Protein AF-A0A3Q2YTN9-F1 (afdb_monomer_lite)

Structure (mmCIF, N/CA/C/O backbone):
data_AF-A0A3Q2YTN9-F1
#
_entry.id   AF-A0A3Q2YTN9-F1
#
loop_
_atom_site.group_PDB
_atom_site.id
_atom_site.type_symbol
_atom_site.label_atom_id
_atom_site.label_alt_id
_atom_site.label_comp_id
_atom_site.label_asym_id
_atom_site.label_entity_id
_atom_site.label_seq_id
_atom_site.pdbx_PDB_ins_code
_atom_site.Cartn_x
_atom_site.Cartn_y
_atom_site.Cartn_z
_atom_site.occupancy
_atom_site.B_iso_or_equiv
_atom_site.auth_seq_id
_atom_site.auth_comp_id
_atom_site.auth_asym_id
_atom_site.auth_atom_id
_atom_site.pdbx_PDB_model_num
ATOM 1 N N . LEU A 1 1 ? 65.417 -12.060 -14.751 1.00 36.72 1 LEU A N 1
ATOM 2 C CA . LEU A 1 1 ? 65.461 -10.609 -15.034 1.00 36.72 1 LEU A CA 1
ATOM 3 C C . LEU A 1 1 ? 64.095 -10.268 -15.619 1.00 36.72 1 LEU A C 1
ATOM 5 O O . LEU A 1 1 ? 63.858 -10.598 -16.768 1.00 36.72 1 LEU A O 1
ATOM 9 N N . SER A 1 2 ? 63.081 -10.051 -14.772 1.00 33.25 2 SER A N 1
ATOM 10 C CA . SER A 1 2 ? 62.700 -8.724 -14.229 1.00 33.25 2 SER A CA 1
ATOM 11 C C . SER A 1 2 ? 62.295 -7.798 -15.385 1.00 33.25 2 SER A C 1
ATOM 13 O O . SER A 1 2 ? 63.101 -7.623 -16.284 1.00 33.25 2 SER A O 1
ATOM 15 N N . GLN A 1 3 ? 61.129 -7.158 -15.477 1.00 37.47 3 GLN A N 1
ATOM 16 C CA . GLN A 1 3 ? 60.084 -6.742 -14.532 1.00 37.47 3 GLN A CA 1
ATOM 17 C C . GLN A 1 3 ? 58.932 -6.171 -15.421 1.00 37.47 3 GLN A C 1
ATOM 19 O O . GLN A 1 3 ? 59.221 -5.720 -16.525 1.00 37.47 3 GLN A O 1
ATOM 24 N N . SER A 1 4 ? 57.648 -6.431 -15.116 1.00 38.72 4 SER A N 1
ATOM 25 C CA . SER A 1 4 ? 56.645 -5.459 -14.593 1.00 38.72 4 SER A CA 1
ATOM 26 C C . SER A 1 4 ? 56.222 -4.373 -15.622 1.00 38.72 4 SER A C 1
ATOM 28 O O . SER A 1 4 ? 57.063 -3.769 -16.265 1.00 38.72 4 SER A O 1
ATOM 30 N N . LEU A 1 5 ? 54.952 -4.144 -15.991 1.00 37.16 5 LEU A N 1
ATOM 31 C CA . LEU A 1 5 ? 53.754 -3.592 -15.310 1.00 37.16 5 LEU A CA 1
ATOM 32 C C . LEU A 1 5 ? 52.738 -3.341 -16.469 1.00 37.16 5 LEU A C 1
ATOM 34 O O . LEU A 1 5 ? 53.172 -3.148 -17.597 1.00 37.16 5 LEU A O 1
ATOM 38 N N . SER A 1 6 ? 51.409 -3.280 -16.385 1.00 32.09 6 SER A N 1
ATOM 39 C CA . SER A 1 6 ? 50.441 -3.091 -15.310 1.00 32.09 6 SER A CA 1
ATOM 40 C C . SER A 1 6 ? 49.056 -3.503 -15.855 1.00 32.09 6 SER A C 1
ATOM 42 O O . SER A 1 6 ? 48.664 -3.082 -16.944 1.00 32.09 6 SER A O 1
ATOM 44 N N . ARG A 1 7 ? 48.311 -4.316 -15.100 1.00 36.88 7 ARG A N 1
ATOM 45 C CA . ARG A 1 7 ? 46.854 -4.489 -15.211 1.00 36.88 7 ARG A CA 1
ATOM 46 C C . ARG A 1 7 ? 46.301 -4.138 -13.835 1.00 36.88 7 ARG A C 1
ATOM 48 O O . ARG A 1 7 ? 46.503 -4.905 -12.899 1.00 36.88 7 ARG A O 1
ATOM 55 N N . ASN A 1 8 ? 45.640 -2.991 -13.712 1.00 33.53 8 ASN A N 1
ATOM 56 C CA . ASN A 1 8 ? 44.934 -2.634 -12.487 1.00 33.53 8 ASN A CA 1
ATOM 57 C C . ASN A 1 8 ? 43.533 -3.242 -12.517 1.00 33.53 8 ASN A C 1
ATOM 59 O O . ASN A 1 8 ? 42.706 -2.917 -13.367 1.00 33.53 8 ASN A O 1
ATOM 63 N N . SER A 1 9 ? 43.344 -4.171 -11.584 1.00 34.44 9 SER A N 1
ATOM 64 C CA . SER A 1 9 ? 42.113 -4.872 -11.259 1.00 34.44 9 SER A CA 1
ATOM 65 C C . SER A 1 9 ? 41.258 -4.038 -10.307 1.00 34.44 9 SER A C 1
ATOM 67 O O . SER A 1 9 ? 41.768 -3.292 -9.474 1.00 34.44 9 SER A O 1
ATOM 69 N N . CYS A 1 10 ? 39.951 -4.221 -10.451 1.00 30.31 10 CYS A N 1
ATOM 70 C CA . CYS A 1 10 ? 38.883 -3.710 -9.609 1.00 30.31 10 CYS A CA 1
ATOM 71 C C . CYS A 1 10 ? 39.057 -4.174 -8.148 1.00 30.31 10 CYS A C 1
ATOM 73 O O . CYS A 1 10 ? 39.207 -5.366 -7.880 1.00 30.31 10 CYS A O 1
ATOM 75 N N . LEU A 1 11 ? 39.042 -3.210 -7.230 1.00 32.56 11 LEU A N 1
ATOM 76 C CA . LEU A 1 11 ? 38.854 -3.356 -5.788 1.00 32.56 11 LEU A CA 1
ATOM 77 C C . LEU A 1 11 ? 37.490 -2.737 -5.489 1.00 32.56 11 LEU A C 1
ATOM 79 O O . LEU A 1 11 ? 37.331 -1.575 -5.837 1.00 32.56 11 LEU A O 1
ATOM 83 N N . ILE A 1 12 ? 36.556 -3.487 -4.896 1.00 31.56 12 ILE A N 1
ATOM 84 C CA . ILE A 1 12 ? 35.890 -3.207 -3.605 1.00 31.56 12 ILE A CA 1
ATOM 85 C C . ILE A 1 12 ? 35.221 -4.528 -3.184 1.00 31.56 12 ILE A C 1
ATOM 87 O O . ILE A 1 12 ? 34.199 -4.923 -3.737 1.00 31.56 12 ILE A O 1
ATOM 91 N N . ALA A 1 13 ? 35.826 -5.221 -2.220 1.00 30.84 13 ALA A N 1
ATOM 92 C CA . ALA A 1 13 ? 35.158 -6.222 -1.398 1.00 30.84 13 ALA A CA 1
ATOM 93 C C . ALA A 1 13 ? 34.838 -5.540 -0.063 1.00 30.84 13 ALA A C 1
ATOM 95 O O . ALA A 1 13 ? 35.727 -4.945 0.549 1.00 30.84 13 ALA A O 1
ATOM 96 N N . SER A 1 14 ? 33.576 -5.575 0.351 1.00 35.25 14 SER A N 1
ATOM 97 C CA . SER A 1 14 ? 33.133 -5.071 1.648 1.00 35.25 14 SER A CA 1
ATOM 98 C C . SER A 1 14 ? 32.773 -6.261 2.524 1.00 35.25 14 SER A C 1
ATOM 100 O O . SER A 1 14 ? 31.768 -6.930 2.295 1.00 35.25 14 SER A O 1
ATOM 102 N N . ASP A 1 15 ? 33.623 -6.510 3.515 1.00 33.31 15 ASP A N 1
ATOM 103 C CA . ASP A 1 15 ? 33.343 -7.371 4.655 1.00 33.31 15 ASP A CA 1
ATOM 104 C C . ASP A 1 15 ? 32.184 -6.791 5.476 1.00 33.31 15 ASP A C 1
ATOM 106 O O . ASP A 1 15 ? 32.179 -5.614 5.842 1.00 33.31 15 ASP A O 1
ATOM 110 N N . SER A 1 16 ? 31.211 -7.628 5.824 1.00 31.58 16 SER A N 1
ATOM 111 C CA . SER A 1 16 ? 30.356 -7.419 6.994 1.00 31.58 16 SER A CA 1
ATOM 112 C C . SER A 1 16 ? 29.946 -8.774 7.556 1.00 31.58 16 SER A C 1
ATOM 114 O O . SER A 1 16 ? 29.064 -9.467 7.059 1.00 31.58 16 SER A O 1
ATOM 116 N N . ILE A 1 17 ? 30.678 -9.139 8.603 1.00 32.34 17 ILE A N 1
ATOM 117 C CA . ILE A 1 17 ? 30.442 -10.244 9.521 1.00 32.34 17 ILE A CA 1
ATOM 118 C C . ILE A 1 17 ? 29.160 -9.933 10.302 1.00 32.34 17 ILE A C 1
ATOM 120 O O . ILE A 1 17 ? 29.103 -8.927 11.006 1.00 32.34 17 ILE A O 1
ATOM 124 N N . VAL A 1 18 ? 28.156 -10.808 10.221 1.00 31.41 18 VAL A N 1
ATOM 125 C CA . VAL A 1 18 ? 27.045 -10.846 11.183 1.00 31.41 18 VAL A CA 1
ATOM 126 C C . VAL A 1 18 ? 27.171 -12.126 11.998 1.00 31.41 18 VAL A C 1
ATOM 128 O O . VAL A 1 18 ? 26.958 -13.237 11.518 1.00 31.41 18 VAL A O 1
ATOM 131 N N . THR A 1 19 ? 27.557 -11.942 13.253 1.00 31.42 19 THR A N 1
ATOM 132 C CA . THR A 1 19 ? 27.528 -12.914 14.342 1.00 31.42 19 THR A CA 1
ATOM 133 C C . THR A 1 19 ? 26.078 -13.239 14.708 1.00 31.42 19 THR A C 1
ATOM 135 O O . THR A 1 19 ? 25.366 -12.395 15.247 1.00 31.42 19 THR A O 1
ATOM 138 N N . LEU A 1 20 ? 25.638 -14.475 14.460 1.00 29.98 20 LEU A N 1
ATOM 139 C CA . LEU A 1 20 ? 24.409 -15.017 15.045 1.00 29.98 20 LEU A CA 1
ATOM 140 C C . LEU A 1 20 ? 24.756 -15.726 16.358 1.00 29.98 20 LEU A C 1
ATOM 142 O O . LEU A 1 20 ? 25.370 -16.792 16.363 1.00 29.98 20 LEU A O 1
ATOM 146 N N . ASN A 1 21 ? 24.365 -15.117 17.477 1.00 31.25 21 ASN A N 1
ATOM 147 C CA . ASN A 1 21 ? 24.404 -15.756 18.787 1.00 31.25 21 ASN A CA 1
ATOM 148 C C . ASN A 1 21 ? 23.330 -16.846 18.859 1.00 31.25 21 ASN A C 1
ATOM 150 O O . ASN A 1 21 ? 22.134 -16.562 18.896 1.00 31.25 21 ASN A O 1
ATOM 154 N N . ALA A 1 22 ? 23.784 -18.092 18.938 1.00 31.84 22 ALA A N 1
ATOM 155 C CA . ALA A 1 22 ? 23.000 -19.207 19.432 1.00 31.84 22 ALA A CA 1
ATOM 156 C C . ALA A 1 22 ? 22.937 -19.145 20.967 1.00 31.84 22 ALA A C 1
ATOM 158 O O . ALA A 1 22 ? 23.968 -19.124 21.637 1.00 31.84 22 ALA A O 1
ATOM 159 N N . SER A 1 23 ? 21.736 -19.180 21.540 1.00 29.92 23 SER A N 1
ATOM 160 C CA . SER A 1 23 ? 21.548 -19.729 22.881 1.00 29.92 23 SER A CA 1
ATOM 161 C C . SER A 1 23 ? 20.204 -20.430 22.954 1.00 29.92 23 SER A C 1
ATOM 163 O O . SER A 1 23 ? 19.142 -19.833 22.792 1.00 29.92 23 SER A O 1
ATOM 165 N N . ALA A 1 24 ? 20.299 -21.739 23.136 1.00 33.91 24 ALA A N 1
ATOM 166 C CA . ALA A 1 24 ? 19.196 -22.639 23.350 1.00 33.91 24 ALA A CA 1
ATOM 167 C C . ALA A 1 24 ? 18.536 -22.373 24.708 1.00 33.91 24 ALA A C 1
ATOM 169 O O . ALA A 1 24 ? 19.206 -22.230 25.729 1.00 33.91 24 ALA A O 1
ATOM 170 N N . THR A 1 25 ? 17.211 -22.444 24.757 1.00 32.84 25 THR A N 1
ATOM 171 C CA . THR A 1 25 ? 16.531 -22.991 25.933 1.00 32.84 25 THR A CA 1
ATOM 172 C C . THR A 1 25 ? 15.286 -23.730 25.477 1.00 32.84 25 THR A C 1
ATOM 174 O O . THR A 1 25 ? 14.332 -23.166 24.956 1.00 32.84 25 THR A O 1
ATOM 177 N N . SER A 1 26 ? 15.368 -25.045 25.638 1.00 30.38 26 SER A N 1
ATOM 178 C CA . SER A 1 26 ? 14.311 -26.017 25.423 1.00 30.38 26 SER A CA 1
ATOM 179 C C . SER A 1 26 ? 13.141 -25.749 26.373 1.00 30.38 26 SER A C 1
ATOM 181 O O . SER A 1 26 ? 13.366 -25.574 27.571 1.00 30.38 26 SER A O 1
ATOM 183 N N . LYS A 1 27 ? 11.909 -25.761 25.853 1.00 32.03 27 LYS A N 1
ATOM 184 C CA . LYS A 1 27 ? 10.709 -26.197 26.580 1.00 32.03 27 LYS A CA 1
ATOM 185 C C . LYS A 1 27 ? 9.619 -26.615 25.592 1.00 32.03 27 LYS A C 1
ATOM 187 O O . LYS A 1 27 ? 9.063 -25.810 24.858 1.00 32.03 27 LYS A O 1
ATOM 192 N N . THR A 1 28 ? 9.381 -27.917 25.610 1.00 26.59 28 THR A N 1
ATOM 193 C CA . THR A 1 28 ? 8.308 -28.697 25.003 1.00 26.59 28 THR A CA 1
ATOM 194 C C . THR A 1 28 ? 6.930 -28.059 25.169 1.00 26.59 28 THR A C 1
ATOM 196 O O . THR A 1 28 ? 6.507 -27.814 26.296 1.00 26.59 28 THR A O 1
ATOM 199 N N . LEU A 1 29 ? 6.194 -27.906 24.067 1.00 29.09 29 LEU A N 1
ATOM 200 C CA . LEU A 1 29 ? 4.733 -27.941 24.065 1.00 29.09 29 LEU A CA 1
ATOM 201 C C . LEU A 1 29 ? 4.257 -28.579 22.757 1.00 29.09 29 LEU A C 1
ATOM 203 O O . LEU A 1 29 ? 4.403 -28.034 21.669 1.00 29.09 29 LEU A O 1
ATOM 207 N N . THR A 1 30 ? 3.755 -29.796 22.920 1.00 29.59 30 THR A N 1
ATOM 208 C CA . THR A 1 30 ? 3.093 -30.640 21.935 1.00 29.59 30 THR A CA 1
ATOM 209 C C . THR A 1 30 ? 1.897 -29.915 21.323 1.00 29.59 30 THR A C 1
ATOM 211 O O . THR A 1 30 ? 0.964 -29.569 22.043 1.00 29.59 30 THR A O 1
ATOM 214 N N . LEU A 1 31 ? 1.894 -29.746 20.003 1.00 31.62 31 LEU A N 1
ATOM 215 C CA . LEU A 1 31 ? 0.692 -29.465 19.222 1.00 31.62 31 LEU A CA 1
ATOM 216 C C . LEU A 1 31 ? 0.724 -30.360 17.986 1.00 31.62 31 LEU A C 1
ATOM 218 O O . LEU A 1 31 ? 1.551 -30.192 17.094 1.00 31.62 31 LEU A O 1
ATOM 222 N N . CYS A 1 32 ? -0.145 -31.366 18.014 1.00 29.38 32 CYS A N 1
ATOM 223 C CA . CYS A 1 32 ? -0.417 -32.266 16.910 1.00 29.38 32 CYS A CA 1
ATOM 224 C C . CYS A 1 32 ? -0.967 -31.461 15.729 1.00 29.38 32 CYS A C 1
ATOM 226 O O . CYS A 1 32 ? -2.038 -30.870 15.851 1.00 29.38 32 CYS A O 1
ATOM 228 N N . PHE A 1 33 ? -0.279 -31.497 14.594 1.00 28.67 33 PHE A N 1
ATOM 229 C CA . PHE A 1 33 ? -0.897 -31.247 13.299 1.00 28.67 33 PHE A CA 1
ATOM 230 C C . PHE A 1 33 ? -0.695 -32.497 12.453 1.00 28.67 33 PHE A C 1
ATOM 232 O O . PHE A 1 33 ? 0.421 -32.998 12.326 1.00 28.67 33 PHE A O 1
ATOM 239 N N . GLN A 1 34 ? -1.824 -33.043 12.013 1.00 30.98 34 GLN A N 1
ATOM 240 C CA . GLN A 1 34 ? -1.923 -34.211 11.157 1.00 30.98 34 GLN A CA 1
ATOM 241 C C . GLN A 1 34 ? -1.249 -33.915 9.816 1.00 30.98 34 GLN A C 1
ATOM 243 O O . GLN A 1 34 ? -1.427 -32.837 9.252 1.00 30.98 34 GLN A O 1
ATOM 248 N N . GLU A 1 35 ? -0.466 -34.884 9.353 1.00 33.00 35 GLU A N 1
ATOM 249 C CA . GLU A 1 35 ? -0.058 -35.019 7.961 1.00 33.00 35 GLU A CA 1
ATOM 250 C C . GLU A 1 35 ? -1.327 -35.184 7.113 1.00 33.00 35 GLU A C 1
ATOM 252 O O . GLU A 1 35 ? -2.130 -36.076 7.388 1.00 33.00 35 GLU A O 1
ATOM 257 N N . GLU A 1 36 ? -1.516 -34.328 6.112 1.00 34.00 36 GLU A N 1
ATOM 258 C CA . GLU A 1 36 ? -2.350 -34.643 4.955 1.00 34.00 36 GLU A CA 1
ATOM 259 C C . GLU A 1 36 ? -1.556 -34.321 3.690 1.00 34.00 36 GLU A C 1
ATOM 261 O O . GLU A 1 36 ? -0.806 -33.343 3.623 1.00 34.00 36 GLU A O 1
ATOM 266 N N . ASP A 1 37 ? -1.679 -35.253 2.755 1.00 33.38 37 ASP A N 1
ATOM 267 C CA . ASP A 1 37 ? -0.727 -35.601 1.718 1.00 33.38 37 ASP A CA 1
ATOM 268 C C . ASP A 1 37 ? -0.565 -34.566 0.598 1.00 33.38 37 ASP A C 1
ATOM 270 O O . ASP A 1 37 ? -1.482 -33.841 0.208 1.00 33.38 37 ASP A O 1
ATOM 274 N N . GLU A 1 38 ? 0.642 -34.573 0.031 1.00 35.72 38 GLU A N 1
ATOM 275 C CA . GLU A 1 38 ? 0.950 -34.021 -1.282 1.00 35.72 38 GLU A CA 1
ATOM 276 C C . GLU A 1 38 ? 0.152 -34.774 -2.361 1.00 35.72 38 GLU A C 1
ATOM 278 O O . GLU A 1 38 ? 0.417 -35.945 -2.630 1.00 35.72 38 GLU A O 1
ATOM 283 N N . GLU A 1 39 ? -0.765 -34.091 -3.049 1.00 33.91 39 GLU A N 1
ATOM 284 C CA . GLU A 1 39 ? -1.269 -34.546 -4.346 1.00 33.91 39 GLU A CA 1
ATOM 285 C C . GLU A 1 39 ? -0.913 -33.510 -5.416 1.00 33.91 39 GLU A C 1
ATOM 287 O O . GLU A 1 39 ? -1.447 -32.400 -5.477 1.00 33.91 39 GLU A O 1
ATOM 292 N N . ALA A 1 40 ? 0.067 -33.874 -6.243 1.00 32.09 40 ALA A N 1
ATOM 293 C CA . ALA A 1 40 ? 0.419 -33.158 -7.454 1.00 32.09 40 ALA A CA 1
ATOM 294 C C . ALA A 1 40 ? -0.707 -33.338 -8.479 1.00 32.09 40 ALA A C 1
ATOM 296 O O . ALA A 1 40 ? -0.981 -34.461 -8.898 1.00 32.09 40 ALA A O 1
ATOM 297 N N . VAL A 1 41 ? -1.325 -32.238 -8.914 1.00 35.03 41 VAL A N 1
ATOM 298 C CA . VAL A 1 41 ? -2.261 -32.245 -10.045 1.00 35.03 41 VAL A CA 1
ATOM 299 C C . VAL A 1 41 ? -1.750 -31.312 -11.135 1.00 35.03 41 VAL A C 1
ATOM 301 O O . VAL A 1 41 ? -1.322 -30.185 -10.885 1.00 35.03 41 VAL A O 1
ATOM 304 N N . GLU A 1 42 ? -1.743 -31.879 -12.336 1.00 33.59 42 GLU A N 1
ATOM 305 C CA . GLU A 1 42 ? -1.170 -31.400 -13.584 1.00 33.59 42 GLU A CA 1
ATOM 306 C C . GLU A 1 42 ? -1.685 -30.023 -14.021 1.00 33.59 42 GLU A C 1
ATOM 308 O O . GLU A 1 42 ? -2.834 -29.638 -13.810 1.00 33.59 42 GLU A O 1
ATOM 313 N N . VAL A 1 43 ? -0.786 -29.287 -14.671 1.00 32.56 43 VAL A N 1
ATOM 314 C CA . VAL A 1 43 ? -1.034 -27.985 -15.285 1.00 32.56 43 VAL A CA 1
ATOM 315 C C . VAL A 1 43 ? -1.802 -28.205 -16.589 1.00 32.56 43 VAL A C 1
ATOM 317 O O . VAL A 1 43 ? -1.235 -28.726 -17.547 1.00 32.56 43 VAL A O 1
ATOM 320 N N . GLU A 1 44 ? -3.066 -27.787 -16.646 1.00 36.72 44 GLU A N 1
ATOM 321 C CA . GLU A 1 44 ? -3.806 -27.651 -17.904 1.00 36.72 44 GLU A CA 1
ATOM 322 C C . GLU A 1 44 ? -3.819 -26.172 -18.320 1.00 36.72 44 GLU A C 1
ATOM 324 O O . GLU A 1 44 ? -4.286 -25.290 -17.594 1.00 36.72 44 GLU A O 1
ATOM 329 N N . GLU A 1 45 ? -3.229 -25.890 -19.482 1.00 36.91 45 GLU A N 1
ATOM 330 C CA . GLU A 1 45 ? -3.211 -24.570 -20.107 1.00 36.91 45 GLU A CA 1
ATOM 331 C C . GLU A 1 45 ? -4.634 -24.186 -20.534 1.00 36.91 45 GLU A C 1
ATOM 333 O O . GLU A 1 45 ? -5.215 -24.824 -21.410 1.00 36.91 45 GLU A O 1
ATOM 338 N N . VAL A 1 46 ? -5.198 -23.122 -19.951 1.00 32.06 46 VAL A N 1
ATOM 339 C CA . VAL A 1 46 ? -6.485 -22.571 -20.398 1.00 32.06 46 VAL A CA 1
ATOM 340 C C . VAL A 1 46 ? -6.281 -21.205 -21.050 1.00 32.06 46 VAL A C 1
ATOM 342 O O . VAL A 1 46 ? -5.828 -20.238 -20.437 1.00 32.06 46 VAL A O 1
ATOM 345 N N . GLU A 1 47 ? -6.640 -21.171 -22.330 1.00 33.34 47 GLU A N 1
ATOM 346 C CA . GLU A 1 47 ? -6.737 -20.030 -23.237 1.00 33.34 47 GLU A CA 1
ATOM 347 C C . GLU A 1 47 ? -7.501 -18.846 -22.606 1.00 33.34 47 GLU A C 1
ATOM 349 O O . GLU A 1 47 ? -8.658 -18.966 -22.198 1.00 33.34 47 GLU A O 1
ATOM 354 N N . ILE A 1 48 ? -6.875 -17.666 -22.542 1.00 35.41 48 ILE A N 1
ATOM 355 C CA . ILE A 1 48 ? -7.520 -16.451 -22.024 1.00 35.41 48 ILE A CA 1
ATOM 356 C C . ILE A 1 48 ? -8.448 -15.878 -23.103 1.00 35.41 48 ILE A C 1
ATOM 358 O O . ILE A 1 48 ? -8.023 -15.130 -23.985 1.00 35.41 48 ILE A O 1
ATOM 362 N N . VAL A 1 49 ? -9.740 -16.194 -23.009 1.00 33.84 49 VAL A N 1
ATOM 363 C CA . VAL A 1 49 ? -10.802 -15.500 -23.751 1.00 33.84 49 VAL A CA 1
ATOM 364 C C . VAL A 1 49 ? -11.222 -14.251 -22.972 1.00 33.84 49 VAL A C 1
ATOM 366 O O . VAL A 1 49 ? -11.698 -14.327 -21.841 1.00 33.84 49 VAL A O 1
ATOM 369 N N . ASN A 1 50 ? -11.065 -13.082 -23.600 1.00 39.81 50 ASN A N 1
ATOM 370 C CA . ASN A 1 50 ? -11.553 -11.796 -23.100 1.00 39.81 50 ASN A CA 1
ATOM 371 C C . ASN A 1 50 ? -13.083 -11.829 -22.932 1.00 39.81 50 ASN A C 1
ATOM 373 O O . ASN A 1 50 ? -13.825 -11.662 -23.901 1.00 39.81 50 ASN A O 1
ATOM 377 N N . VAL A 1 51 ? -13.560 -11.982 -21.696 1.00 33.34 51 VAL A N 1
ATOM 378 C CA . VAL A 1 51 ? -14.963 -11.755 -21.334 1.00 33.34 51 VAL A CA 1
ATOM 379 C C . VAL A 1 51 ? -15.020 -10.607 -20.336 1.00 33.34 51 VAL A C 1
ATOM 381 O O . VAL A 1 51 ? -14.614 -10.719 -19.183 1.00 33.34 51 VAL A O 1
ATOM 384 N N . ILE A 1 52 ? -15.534 -9.475 -20.811 1.00 40.50 52 ILE A N 1
ATOM 385 C CA . ILE A 1 52 ? -15.883 -8.308 -20.005 1.00 40.50 52 ILE A CA 1
ATOM 386 C C . ILE A 1 52 ? -17.036 -8.726 -19.083 1.00 40.50 52 ILE A C 1
ATOM 388 O O . ILE A 1 52 ? -18.197 -8.711 -19.487 1.00 40.50 52 ILE A O 1
ATOM 392 N N . GLN A 1 53 ? -16.724 -9.113 -17.845 1.00 36.84 53 GLN A N 1
ATOM 393 C CA . GLN A 1 53 ? -17.708 -9.209 -16.771 1.00 36.84 53 GLN A CA 1
ATOM 394 C C . GLN A 1 53 ? -17.694 -7.913 -15.963 1.00 36.84 53 GLN A C 1
ATOM 396 O O . GLN A 1 53 ? -16.713 -7.534 -15.325 1.00 36.84 53 GLN A O 1
ATOM 401 N N . GLN A 1 54 ? -18.819 -7.212 -16.047 1.00 36.03 54 GLN A N 1
ATOM 402 C CA . GLN A 1 54 ? -19.132 -6.029 -15.267 1.00 36.03 54 GLN A CA 1
ATOM 403 C C . GLN A 1 54 ? -19.090 -6.377 -13.774 1.00 36.03 54 GLN A C 1
ATOM 405 O O . GLN A 1 54 ? -19.814 -7.250 -13.300 1.00 36.03 54 GLN A O 1
ATOM 410 N N . LYS A 1 55 ? -18.227 -5.675 -13.039 1.00 37.62 55 LYS A N 1
ATOM 411 C CA . LYS A 1 55 ? -18.106 -5.748 -11.583 1.00 37.62 55 LYS A CA 1
ATOM 412 C C . LYS A 1 55 ? -19.390 -5.195 -10.937 1.00 37.62 55 LYS A C 1
ATOM 414 O O . LYS A 1 55 ? -19.716 -4.037 -11.204 1.00 37.62 55 LYS A O 1
ATOM 419 N N . PRO A 1 56 ? -20.113 -5.956 -10.094 1.00 42.41 56 PRO A N 1
ATOM 420 C CA . PRO A 1 56 ? -21.238 -5.405 -9.347 1.00 42.41 56 PRO A CA 1
ATOM 421 C C . PRO A 1 56 ? -20.733 -4.388 -8.305 1.00 42.41 56 PRO A C 1
ATOM 423 O O . PRO A 1 56 ? -19.608 -4.521 -7.808 1.00 42.41 56 PRO A O 1
ATOM 426 N N . PRO A 1 57 ? -21.522 -3.344 -7.990 1.00 46.00 57 PRO A N 1
ATOM 427 C CA . PRO A 1 57 ? -21.089 -2.287 -7.086 1.00 46.00 57 PRO A CA 1
ATOM 428 C C . PRO A 1 57 ? -20.918 -2.826 -5.653 1.00 46.00 57 PRO A C 1
ATOM 430 O O . PRO A 1 57 ? -21.690 -3.692 -5.233 1.00 46.00 57 PRO A O 1
ATOM 433 N N . PRO A 1 58 ? -19.930 -2.328 -4.884 1.00 47.09 58 PRO A N 1
ATOM 434 C CA . PRO A 1 58 ? -19.765 -2.716 -3.489 1.00 47.09 58 PRO A CA 1
ATOM 435 C C . PRO A 1 58 ? -20.972 -2.256 -2.652 1.00 47.09 58 PRO A C 1
ATOM 437 O O . PRO A 1 58 ? -21.513 -1.178 -2.921 1.00 47.09 58 PRO A O 1
ATOM 440 N N . PRO A 1 59 ? -21.383 -3.018 -1.623 1.00 42.59 59 PRO A N 1
ATOM 441 C CA . PRO A 1 59 ? -22.448 -2.595 -0.727 1.00 42.59 59 PRO A CA 1
ATOM 442 C C . PRO A 1 59 ? -22.033 -1.315 0.007 1.00 42.59 59 PRO A C 1
ATOM 444 O O . PRO A 1 59 ? -20.923 -1.202 0.533 1.00 42.59 59 PRO A O 1
ATOM 447 N N . ALA A 1 60 ? -22.939 -0.337 0.009 1.00 39.72 60 ALA A N 1
ATOM 448 C CA . ALA A 1 60 ? -22.786 0.912 0.734 1.00 39.72 60 ALA A CA 1
ATOM 449 C C . ALA A 1 60 ? -22.675 0.617 2.235 1.00 39.72 60 ALA A C 1
ATOM 451 O O . ALA A 1 60 ? -23.637 0.198 2.874 1.00 39.72 60 ALA A O 1
ATOM 452 N N . ILE A 1 61 ? -21.488 0.836 2.794 1.00 43.78 61 ILE A N 1
ATOM 453 C CA . ILE A 1 61 ? -21.298 0.908 4.238 1.00 43.78 61 ILE A CA 1
ATOM 454 C C . ILE A 1 61 ? -21.896 2.247 4.671 1.00 43.78 61 ILE A C 1
ATOM 456 O O . ILE A 1 61 ? -21.317 3.308 4.413 1.00 43.78 61 ILE A O 1
ATOM 460 N N . GLU A 1 62 ? -23.074 2.202 5.293 1.00 37.72 62 GLU A N 1
ATOM 461 C CA . GLU A 1 62 ? -23.610 3.328 6.050 1.00 37.72 62 GLU A CA 1
ATOM 462 C C . GLU A 1 62 ? -22.590 3.702 7.125 1.00 37.72 62 GLU A C 1
ATOM 464 O O . GLU A 1 62 ? -22.369 2.992 8.108 1.00 37.72 62 GLU A O 1
ATOM 469 N N . LYS A 1 63 ? -21.922 4.836 6.910 1.00 38.34 63 LYS A N 1
ATOM 470 C CA . LYS A 1 63 ? -21.125 5.496 7.933 1.00 38.34 63 LYS A CA 1
ATOM 471 C C . LYS A 1 63 ? -22.084 5.943 9.027 1.00 38.34 63 LYS A C 1
ATOM 473 O O . LYS A 1 63 ? -22.691 7.005 8.923 1.00 38.34 63 LYS A O 1
ATOM 478 N N . ILE A 1 64 ? -22.199 5.143 10.080 1.00 38.59 64 ILE A N 1
ATOM 479 C CA . ILE A 1 64 ? -22.743 5.603 11.352 1.00 38.59 64 ILE A CA 1
ATOM 480 C C . ILE A 1 64 ? -21.762 6.665 11.849 1.00 38.59 64 ILE A C 1
ATOM 482 O O . ILE A 1 64 ? -20.680 6.367 12.354 1.00 38.59 64 ILE A O 1
ATOM 486 N N . SER A 1 65 ? -22.110 7.927 11.618 1.00 37.06 65 SER A N 1
ATOM 487 C CA . SER A 1 65 ? -21.425 9.079 12.179 1.00 37.06 65 SER A CA 1
ATOM 488 C C . SER A 1 65 ? -21.551 9.004 13.697 1.00 37.06 65 SER A C 1
ATOM 490 O O . SER A 1 65 ? -22.582 9.359 14.267 1.00 37.06 65 SER A O 1
ATOM 492 N N . ARG A 1 66 ? -20.499 8.502 14.347 1.00 39.66 66 ARG A N 1
ATOM 493 C CA . ARG A 1 6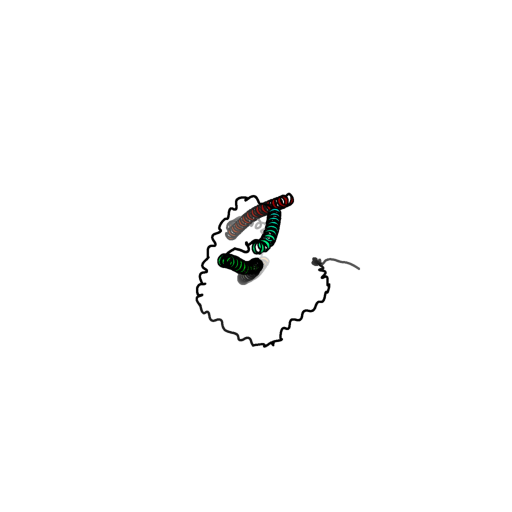6 ? -20.284 8.642 15.784 1.00 39.66 66 ARG A CA 1
ATOM 494 C C . ARG A 1 66 ? -20.115 10.132 16.047 1.00 39.66 66 ARG A C 1
ATOM 496 O O . ARG A 1 66 ? -19.057 10.695 15.788 1.00 39.66 66 ARG A O 1
ATOM 503 N N . THR A 1 67 ? -21.183 10.776 16.501 1.00 34.41 67 THR A N 1
ATOM 504 C CA . THR A 1 67 ? -21.118 12.121 17.057 1.00 34.41 67 THR A CA 1
ATOM 505 C C . THR A 1 67 ? -20.138 12.063 18.220 1.00 34.41 67 THR A C 1
ATOM 507 O O . THR A 1 67 ? -20.418 11.445 19.249 1.00 34.41 67 THR A O 1
ATOM 510 N N . GLU A 1 68 ? -18.956 12.640 18.031 1.00 38.25 68 GLU A N 1
ATOM 511 C CA . GLU A 1 68 ? -18.034 12.939 19.115 1.00 38.25 68 GLU A CA 1
ATOM 512 C C . GLU A 1 68 ? -18.766 13.890 20.060 1.00 38.25 68 GLU A C 1
ATOM 514 O O . GLU A 1 68 ? -18.863 15.096 19.830 1.00 38.25 68 GLU A O 1
ATOM 519 N N . VAL A 1 69 ? -19.352 13.331 21.119 1.00 32.75 69 VAL A N 1
ATOM 520 C CA . VAL A 1 69 ? -19.729 14.114 22.287 1.00 32.75 69 VAL A CA 1
ATOM 521 C C . VAL A 1 69 ? -18.410 14.569 22.881 1.00 32.75 69 VAL A C 1
ATOM 523 O O . VAL A 1 69 ? -17.752 13.847 23.626 1.00 32.75 69 VAL A O 1
ATOM 526 N N . LYS A 1 70 ? -18.009 15.770 22.477 1.00 38.25 70 LYS A N 1
ATOM 527 C CA . LYS A 1 70 ? -16.985 16.560 23.129 1.00 38.25 70 LYS A CA 1
ATOM 528 C C . LYS A 1 70 ? -17.477 16.831 24.547 1.00 38.25 70 LYS A C 1
ATOM 530 O O . LYS A 1 70 ? -18.132 17.831 24.826 1.00 38.25 70 LYS A O 1
ATOM 535 N N . THR A 1 71 ? -17.225 15.887 25.444 1.00 38.50 71 THR A N 1
ATOM 536 C CA . THR A 1 71 ? -17.196 16.158 26.871 1.00 38.50 71 THR A CA 1
ATOM 537 C C . THR A 1 71 ? -15.983 17.042 27.099 1.00 38.50 71 THR A C 1
ATOM 539 O O . THR A 1 71 ? -14.900 16.559 27.424 1.00 38.50 71 THR A O 1
ATOM 542 N N . ASP A 1 72 ? -16.171 18.346 26.898 1.00 35.19 72 ASP A N 1
ATOM 543 C CA . ASP A 1 72 ? -15.375 19.366 27.565 1.00 35.19 72 ASP A CA 1
ATOM 544 C C . ASP A 1 72 ? -15.662 19.204 29.068 1.00 35.19 72 ASP A C 1
ATOM 546 O O . ASP A 1 72 ? -16.489 19.894 29.667 1.00 35.19 72 ASP A O 1
ATOM 550 N N . LEU A 1 73 ? -15.027 18.194 29.672 1.00 41.06 73 LEU A N 1
ATOM 551 C CA . LEU A 1 73 ? -14.872 18.084 31.109 1.00 41.06 73 LEU A CA 1
ATOM 552 C C . LEU A 1 73 ? -13.956 19.236 31.501 1.00 41.06 73 LEU A C 1
ATOM 554 O O . LEU A 1 73 ? -12.733 19.115 31.521 1.00 41.06 73 LEU A O 1
ATOM 558 N N . SER A 1 74 ? -14.604 20.368 31.781 1.00 37.12 74 SER A N 1
ATOM 559 C CA . SER A 1 74 ? -14.177 21.346 32.773 1.00 37.12 74 SER A CA 1
ATOM 560 C C . SER A 1 74 ? -13.323 20.648 33.824 1.00 37.12 74 SER A C 1
ATOM 562 O O . SER A 1 74 ? -13.733 19.593 34.311 1.00 37.12 74 SER A O 1
ATOM 564 N N . GLU A 1 75 ? -12.171 21.232 34.159 1.00 43.25 75 GLU A N 1
ATOM 565 C CA . GLU A 1 75 ? -11.291 20.836 35.260 1.00 43.25 75 GLU A CA 1
ATOM 566 C C . GLU A 1 75 ? -12.100 20.713 36.559 1.00 43.25 75 GLU A C 1
ATOM 568 O O . GLU A 1 75 ? -12.177 21.618 37.385 1.00 43.25 75 GLU A O 1
ATOM 573 N N . ALA A 1 76 ? -12.776 19.583 36.724 1.00 43.09 76 ALA A N 1
ATOM 574 C CA . ALA A 1 76 ? -13.428 19.199 37.945 1.00 43.09 76 ALA A CA 1
ATOM 575 C C . ALA A 1 76 ? -12.284 18.764 38.838 1.00 43.09 76 ALA A C 1
ATOM 577 O O . ALA A 1 76 ? -11.695 17.703 38.626 1.00 43.09 76 ALA A O 1
ATOM 578 N N . THR A 1 77 ? -11.928 19.658 39.758 1.00 54.78 77 THR A N 1
ATOM 579 C CA . THR A 1 77 ? -11.111 19.444 40.948 1.00 54.78 77 THR A CA 1
ATOM 580 C C . THR A 1 77 ? -10.931 17.953 41.204 1.00 54.78 77 THR A C 1
ATOM 582 O O . THR A 1 77 ? -11.840 17.291 41.707 1.00 54.78 77 THR A O 1
ATOM 585 N N . LYS A 1 78 ? -9.797 17.407 40.749 1.00 56.09 78 LYS A N 1
ATOM 586 C CA . LYS A 1 78 ? -9.489 15.977 40.784 1.00 56.09 78 LYS A CA 1
ATOM 587 C C . LYS A 1 78 ? -9.308 15.586 42.247 1.00 56.09 78 LYS A C 1
ATOM 589 O O . LYS A 1 78 ? -8.201 15.604 42.773 1.00 56.09 78 LYS A O 1
ATOM 594 N N . MET A 1 79 ? -10.418 15.343 42.934 1.00 62.84 79 MET A N 1
ATOM 595 C CA . MET A 1 79 ? -10.423 14.922 44.324 1.00 62.84 79 MET A CA 1
ATOM 596 C C . MET A 1 79 ? -9.665 13.598 44.416 1.00 62.84 79 MET A C 1
ATOM 598 O O . MET A 1 79 ? -9.920 12.684 43.631 1.00 62.84 79 MET A O 1
ATOM 602 N N . ASP A 1 80 ? -8.706 13.517 45.338 1.00 75.38 80 ASP A N 1
ATOM 603 C CA . ASP A 1 80 ? -7.820 12.362 45.473 1.00 75.38 80 ASP A CA 1
ATOM 604 C C . ASP A 1 80 ? -8.647 11.082 45.671 1.00 75.38 80 ASP A C 1
ATOM 606 O O . ASP A 1 80 ? -9.364 10.918 46.663 1.00 75.38 80 ASP A O 1
ATOM 610 N N . THR A 1 81 ? -8.541 10.151 44.724 1.00 75.25 81 THR A N 1
ATOM 611 C CA . THR A 1 81 ? -9.197 8.839 44.773 1.00 75.25 81 THR A CA 1
ATOM 612 C C . THR A 1 81 ? -8.852 8.064 46.046 1.00 75.25 81 THR A C 1
ATOM 614 O O . THR A 1 81 ? -9.666 7.267 46.510 1.00 75.25 81 THR A O 1
ATOM 617 N N . ARG A 1 82 ? -7.694 8.330 46.671 1.00 78.25 82 ARG A N 1
ATOM 618 C CA . ARG A 1 82 ? -7.334 7.743 47.971 1.00 78.25 82 ARG A CA 1
ATOM 619 C C . ARG A 1 82 ? -8.155 8.311 49.124 1.00 78.25 82 ARG A C 1
ATOM 621 O O . ARG A 1 82 ? -8.535 7.555 50.013 1.00 78.25 82 ARG A O 1
ATOM 628 N N . TYR A 1 83 ? -8.474 9.604 49.096 1.00 84.38 83 TYR A N 1
ATOM 629 C CA . TYR A 1 83 ? -9.336 10.228 50.101 1.00 84.38 83 TYR A CA 1
ATOM 630 C C . TYR A 1 83 ? -10.763 9.675 50.021 1.00 84.38 83 TYR A C 1
ATOM 632 O O . TYR A 1 83 ? -11.349 9.317 51.040 1.00 84.38 83 TYR A O 1
ATOM 640 N N . PHE A 1 84 ? -11.292 9.510 48.805 1.00 83.50 84 PHE A N 1
ATOM 641 C CA . PHE A 1 84 ? -12.607 8.900 48.601 1.00 83.50 84 PHE A CA 1
ATOM 642 C C . PHE A 1 84 ? -12.658 7.435 49.043 1.00 83.50 84 PHE A C 1
ATOM 644 O O . PHE A 1 84 ? -13.616 7.037 49.704 1.00 83.50 84 PHE A O 1
ATOM 651 N N . ALA A 1 85 ? -11.626 6.645 48.735 1.00 83.12 85 ALA A N 1
ATOM 652 C CA . ALA A 1 85 ? -11.536 5.262 49.196 1.00 83.12 85 ALA A CA 1
ATOM 653 C C . ALA A 1 85 ? -11.484 5.168 50.734 1.00 83.12 85 ALA A C 1
ATOM 655 O O . ALA A 1 85 ? -12.170 4.328 51.317 1.00 83.12 85 ALA A O 1
ATOM 656 N N . ALA A 1 86 ? -10.734 6.056 51.398 1.00 86.50 86 ALA A N 1
ATOM 657 C CA . ALA A 1 86 ? -10.673 6.121 52.859 1.00 86.50 86 ALA A CA 1
ATOM 658 C C . ALA A 1 86 ? -12.018 6.531 53.482 1.00 86.50 86 ALA A C 1
ATOM 660 O O . ALA A 1 86 ? -12.477 5.898 54.432 1.00 86.50 86 ALA A O 1
ATOM 661 N N . LEU A 1 87 ? -12.692 7.533 52.910 1.00 91.88 87 LEU A N 1
ATOM 662 C CA . LEU A 1 87 ? -14.008 7.973 53.373 1.00 91.88 87 LEU A CA 1
ATOM 663 C C . LEU A 1 87 ? -15.061 6.868 53.219 1.00 91.88 87 LEU A C 1
ATOM 665 O O . LEU A 1 87 ? -15.853 6.643 54.131 1.00 91.88 87 LEU A O 1
ATOM 669 N N . LEU A 1 88 ? -15.048 6.145 52.095 1.00 87.38 88 LEU A N 1
ATOM 670 C CA . LEU A 1 88 ? -15.919 4.989 51.872 1.00 87.38 88 LEU A CA 1
ATOM 671 C C . LEU A 1 88 ? -15.661 3.879 52.894 1.00 87.38 88 LEU A C 1
ATOM 673 O O . LEU A 1 88 ? -16.620 3.326 53.428 1.00 87.38 88 LEU A O 1
ATOM 677 N N . ALA A 1 89 ? -14.395 3.585 53.198 1.00 89.19 89 ALA A N 1
ATOM 678 C CA . ALA A 1 89 ? -14.037 2.602 54.215 1.00 89.19 89 ALA A CA 1
ATOM 679 C C . ALA A 1 89 ? -14.539 3.011 55.612 1.00 89.19 89 ALA A C 1
ATOM 681 O O . ALA A 1 89 ? -15.075 2.173 56.337 1.00 89.19 89 ALA A O 1
ATOM 682 N N . ASP A 1 90 ? -14.433 4.290 55.978 1.00 91.81 90 ASP A N 1
ATOM 683 C CA . ASP A 1 90 ? -14.917 4.799 57.266 1.00 91.81 90 ASP A CA 1
ATOM 684 C C . ASP A 1 90 ? -16.445 4.851 57.358 1.00 91.81 90 ASP A C 1
ATOM 686 O O . ASP A 1 90 ? -17.007 4.538 58.410 1.00 91.81 90 ASP A O 1
ATOM 690 N N . VAL A 1 91 ? -17.134 5.182 56.264 1.00 92.75 91 VAL A N 1
ATOM 691 C CA . VAL A 1 91 ? -18.598 5.087 56.182 1.00 92.75 91 VAL A CA 1
ATOM 692 C C . VAL A 1 91 ? -19.047 3.633 56.318 1.00 92.75 91 VAL A C 1
ATOM 694 O O . VAL A 1 91 ? -19.987 3.364 57.062 1.00 92.75 91 VAL A O 1
ATOM 697 N N . TYR A 1 92 ? -18.362 2.689 55.666 1.00 89.81 92 TYR A N 1
ATOM 698 C CA . TYR A 1 92 ? -18.649 1.260 55.811 1.00 89.81 92 TYR A CA 1
ATOM 699 C C . TYR A 1 92 ? -18.449 0.780 57.249 1.00 89.81 92 TYR A C 1
ATOM 701 O O . TYR A 1 92 ? -19.327 0.115 57.791 1.00 89.81 92 TYR A O 1
ATOM 709 N N . ARG A 1 93 ? -17.339 1.164 57.892 1.00 91.62 93 ARG A N 1
ATOM 710 C CA . ARG A 1 93 ? -17.054 0.817 59.292 1.00 91.62 93 ARG A CA 1
ATOM 711 C C . ARG A 1 93 ? -18.135 1.341 60.232 1.00 91.62 93 ARG A C 1
ATOM 713 O O . ARG A 1 93 ? -18.707 0.563 60.985 1.00 91.62 93 ARG A O 1
ATOM 720 N N . LYS A 1 94 ? -18.496 2.623 60.105 1.00 92.06 94 LYS A N 1
ATOM 721 C CA . LYS A 1 94 ? -19.568 3.232 60.904 1.00 92.06 94 LYS A CA 1
ATOM 722 C C . LYS A 1 94 ? -20.925 2.586 60.650 1.00 92.06 94 LYS A C 1
ATOM 724 O O . LYS A 1 94 ? -21.700 2.444 61.586 1.00 92.06 94 LYS A O 1
ATOM 729 N N . ASN A 1 95 ? -21.222 2.180 59.415 1.00 88.06 95 ASN A N 1
ATOM 730 C CA . ASN A 1 95 ? -22.445 1.433 59.129 1.00 88.06 95 ASN A CA 1
ATOM 731 C C . ASN A 1 95 ? -22.440 0.068 59.821 1.00 88.06 95 ASN A C 1
ATOM 733 O O . ASN A 1 95 ? -23.450 -0.305 60.408 1.00 88.06 95 ASN A O 1
ATOM 737 N N . CYS A 1 96 ? -21.317 -0.653 59.812 1.00 87.81 96 CYS A N 1
ATOM 738 C CA . CYS A 1 96 ? -21.182 -1.902 60.560 1.00 87.81 96 CYS A CA 1
ATOM 739 C C . CYS A 1 96 ? -21.356 -1.683 62.069 1.00 87.81 96 CYS A C 1
ATOM 741 O O . CYS A 1 96 ? -22.101 -2.432 62.694 1.00 87.81 96 CYS A O 1
ATOM 743 N N . ASP A 1 97 ? -20.756 -0.632 62.636 1.00 89.12 97 ASP A N 1
ATOM 744 C CA . ASP A 1 97 ? -20.897 -0.286 64.057 1.00 89.12 97 ASP A CA 1
ATOM 745 C C . ASP A 1 97 ? -22.356 0.045 64.411 1.00 89.12 97 ASP A C 1
ATOM 747 O O . ASP A 1 97 ? -22.884 -0.432 65.415 1.00 89.12 97 ASP A O 1
ATOM 751 N N . ILE A 1 98 ? -23.045 0.807 63.554 1.00 87.69 98 ILE A N 1
ATOM 752 C CA . ILE A 1 98 ? -24.472 1.121 63.700 1.00 87.69 98 ILE A CA 1
ATOM 753 C C . ILE A 1 98 ? -25.317 -0.151 63.593 1.00 87.69 98 ILE A C 1
ATOM 755 O O . ILE A 1 98 ? -26.210 -0.353 64.408 1.00 87.69 98 ILE A O 1
ATOM 759 N N . HIS A 1 99 ? -25.044 -1.027 62.626 1.00 82.94 99 HIS A N 1
ATOM 760 C CA . HIS A 1 99 ? -25.745 -2.303 62.493 1.00 82.94 99 HIS A CA 1
ATOM 761 C C . HIS A 1 99 ? -25.530 -3.208 63.707 1.00 82.94 99 HIS A C 1
ATOM 763 O O . HIS A 1 99 ? -26.484 -3.850 64.149 1.00 82.94 99 HIS A O 1
ATOM 769 N N . SER A 1 100 ? -24.318 -3.234 64.261 1.00 83.25 100 SER A N 1
ATOM 770 C CA . SER A 1 100 ? -23.989 -4.002 65.461 1.00 83.25 100 SER A CA 1
ATOM 771 C C . SER A 1 100 ? -24.715 -3.440 66.684 1.00 83.25 100 SER A C 1
ATOM 773 O O . SER A 1 100 ? -25.395 -4.187 67.379 1.00 83.25 100 SER A O 1
ATOM 775 N N . CYS A 1 101 ? -24.679 -2.118 66.874 1.00 79.75 101 CYS A N 1
ATOM 776 C CA . CYS A 1 101 ? -25.393 -1.421 67.944 1.00 79.75 101 CYS A CA 1
ATOM 777 C C . CYS A 1 101 ? -26.913 -1.624 67.843 1.00 79.75 101 CYS A C 1
ATOM 779 O O . CYS A 1 101 ? -27.565 -1.975 68.821 1.00 79.75 101 CYS A O 1
ATOM 781 N N . ILE A 1 102 ? -27.494 -1.480 66.650 1.00 77.38 102 ILE A N 1
ATOM 782 C CA . ILE A 1 102 ? -28.924 -1.729 66.437 1.00 77.38 102 ILE A CA 1
ATOM 783 C C . ILE A 1 102 ? -29.262 -3.197 66.705 1.00 77.38 102 ILE A C 1
ATOM 785 O O . ILE A 1 102 ? -30.302 -3.459 67.291 1.00 77.38 102 ILE A O 1
ATOM 789 N N . SER A 1 103 ? -28.426 -4.152 66.294 1.00 77.94 103 SER A N 1
ATOM 790 C CA . SER A 1 103 ? -28.704 -5.578 66.524 1.00 77.94 103 SER A CA 1
ATOM 791 C C . SER A 1 103 ? -28.674 -5.925 68.013 1.00 77.94 103 SER A C 1
ATOM 793 O O . SER A 1 103 ? -29.605 -6.565 68.490 1.00 77.94 103 SER A O 1
ATOM 795 N N . GLU A 1 104 ? -27.681 -5.418 68.750 1.00 76.50 104 GLU A N 1
ATOM 796 C CA . GLU A 1 104 ? -27.569 -5.565 70.209 1.00 76.50 104 GLU A CA 1
ATOM 797 C C . GLU A 1 104 ? -28.813 -5.020 70.930 1.00 76.50 104 GLU A C 1
ATOM 799 O O . GLU A 1 104 ? -29.388 -5.687 71.781 1.00 76.50 104 GLU A O 1
ATOM 804 N N . HIS A 1 105 ? -29.312 -3.853 70.514 1.00 68.06 105 HIS A N 1
ATOM 805 C CA . HIS A 1 105 ? -30.482 -3.235 71.143 1.00 68.06 105 HIS A CA 1
ATOM 806 C C . HIS A 1 105 ? -31.825 -3.789 70.639 1.00 68.06 105 HIS A C 1
ATOM 808 O O . HIS A 1 105 ? -32.846 -3.579 71.286 1.00 68.06 105 HIS A O 1
ATOM 814 N N . VAL A 1 106 ? -31.875 -4.472 69.490 1.00 66.00 106 VAL A N 1
ATOM 815 C CA . VAL A 1 106 ? -33.108 -5.094 68.969 1.00 66.00 106 VAL A CA 1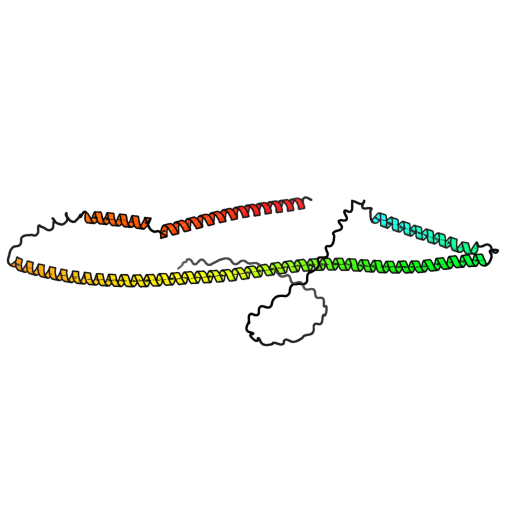
ATOM 816 C C . VAL A 1 106 ? -33.391 -6.433 69.654 1.00 66.00 106 VAL A C 1
ATOM 818 O O . VAL A 1 106 ? -34.563 -6.744 69.863 1.00 66.00 106 VAL A O 1
ATOM 821 N N . GLU A 1 107 ? -32.365 -7.188 70.061 1.00 61.66 107 GLU A N 1
ATOM 822 C CA . GLU A 1 107 ? -32.550 -8.401 70.877 1.00 61.66 107 GLU A CA 1
ATOM 823 C C . GLU A 1 107 ? -33.137 -8.073 72.265 1.00 61.66 107 GLU A C 1
ATOM 825 O O . GLU A 1 107 ? -34.003 -8.797 72.763 1.00 61.66 107 GLU A O 1
ATOM 830 N N . ASP A 1 108 ? -32.795 -6.912 72.830 1.00 60.34 108 ASP A N 1
ATOM 831 C CA . ASP A 1 108 ? -33.387 -6.415 74.078 1.00 60.34 108 ASP A CA 1
ATOM 832 C C . ASP A 1 108 ? -34.848 -5.950 73.920 1.00 60.34 108 ASP A C 1
ATOM 834 O O . ASP A 1 108 ? -35.645 -6.064 74.854 1.00 60.34 108 ASP A O 1
ATOM 838 N N . VAL A 1 109 ? -35.265 -5.483 72.737 1.00 59.94 109 VAL A N 1
ATOM 839 C CA . VAL A 1 109 ? -36.646 -5.012 72.495 1.00 59.94 109 VAL A CA 1
ATOM 840 C C . VAL A 1 109 ? -37.675 -6.139 72.644 1.00 59.94 109 VAL A C 1
ATOM 842 O O . VAL A 1 109 ? -38.796 -5.887 73.091 1.00 59.94 109 VAL A O 1
ATOM 845 N N . GLU A 1 110 ? -37.312 -7.388 72.341 1.00 57.88 110 GLU A N 1
ATOM 846 C CA . GLU A 1 110 ? -38.211 -8.538 72.506 1.00 57.88 110 GLU A CA 1
ATOM 847 C C . GLU A 1 110 ? -38.374 -8.939 73.989 1.00 57.88 110 GLU A C 1
ATOM 849 O O . GLU A 1 110 ? -39.458 -9.360 74.402 1.00 57.88 110 GLU A O 1
ATOM 854 N N . ALA A 1 111 ? -37.351 -8.694 74.820 1.00 60.56 111 ALA A N 1
ATOM 855 C CA . ALA A 1 111 ? -37.393 -8.847 76.278 1.00 60.56 111 ALA A CA 1
ATOM 856 C C . ALA A 1 111 ? -38.056 -7.654 77.003 1.00 60.56 111 ALA A C 1
ATOM 858 O O . ALA A 1 111 ? -38.606 -7.820 78.096 1.00 60.56 111 ALA A O 1
ATOM 859 N N . MET A 1 112 ? -38.041 -6.463 76.393 1.00 58.75 112 MET A N 1
ATOM 860 C CA . MET A 1 112 ? -38.640 -5.230 76.921 1.00 58.75 112 MET A CA 1
ATOM 861 C C . MET A 1 112 ? -40.133 -5.063 76.605 1.00 58.75 112 MET A C 1
ATOM 863 O O . MET A 1 112 ? -40.764 -4.128 77.108 1.00 58.75 112 MET A O 1
ATOM 867 N N . LEU A 1 113 ? -40.738 -5.959 75.818 1.00 60.62 113 LEU A N 1
ATOM 868 C CA . LEU A 1 113 ? -42.185 -5.951 75.624 1.00 60.62 113 LEU A CA 1
ATOM 869 C C . LEU A 1 113 ? -42.889 -6.251 76.961 1.00 60.62 113 LEU A C 1
ATOM 871 O O . LEU A 1 113 ? -42.676 -7.321 77.537 1.00 60.62 113 LEU A O 1
ATOM 875 N N . PRO A 1 114 ? -43.750 -5.348 77.478 1.00 60.88 114 PRO A N 1
ATOM 876 C CA . PRO A 1 114 ? -44.435 -5.570 78.746 1.00 60.88 114 PRO A CA 1
ATOM 877 C C . PRO A 1 114 ? -45.169 -6.914 78.722 1.00 60.88 114 PRO A C 1
ATOM 879 O O . PRO A 1 114 ? -45.878 -7.211 77.758 1.00 60.88 114 PRO A O 1
ATOM 882 N N . LYS A 1 115 ? -45.084 -7.712 79.797 1.00 56.84 115 LYS A N 1
ATOM 883 C CA . LYS A 1 115 ? -45.792 -9.010 79.901 1.00 56.84 115 LYS A CA 1
ATOM 884 C C . LYS A 1 115 ? -47.324 -8.901 79.720 1.00 56.84 115 LYS A C 1
ATOM 886 O O . LYS A 1 115 ? -47.977 -9.924 79.550 1.00 56.84 115 LYS A O 1
ATOM 891 N N . GLY A 1 116 ? -47.881 -7.683 79.725 1.00 55.84 116 GLY A N 1
ATOM 892 C CA . GLY A 1 116 ? -49.286 -7.357 79.448 1.00 55.84 116 GLY A CA 1
ATOM 893 C C . GLY A 1 116 ? -49.595 -6.798 78.048 1.00 55.84 116 GLY A C 1
ATOM 894 O O . GLY A 1 116 ? -50.723 -6.371 77.822 1.00 55.84 116 GLY A O 1
ATOM 895 N N . ALA A 1 117 ? -48.641 -6.764 77.108 1.00 61.38 117 ALA A N 1
ATOM 896 C CA . ALA A 1 117 ? -48.935 -6.419 75.716 1.00 61.38 117 ALA A CA 1
ATOM 897 C C . ALA A 1 117 ? -49.846 -7.491 75.092 1.00 61.38 117 ALA A C 1
ATOM 899 O O . ALA A 1 117 ? -49.569 -8.688 75.206 1.00 61.38 117 ALA A O 1
ATOM 900 N N . THR A 1 118 ? -50.926 -7.066 74.432 1.00 76.44 118 THR A N 1
ATOM 901 C CA . THR A 1 118 ? -51.858 -7.970 73.749 1.00 76.44 118 THR A CA 1
ATOM 902 C C . THR A 1 118 ? -51.119 -8.811 72.706 1.00 76.44 118 THR A C 1
ATOM 904 O O . THR A 1 118 ? -50.212 -8.329 72.027 1.00 76.44 118 THR A O 1
ATOM 907 N N . GLU A 1 119 ? -51.516 -10.079 72.550 1.00 82.19 119 GLU A N 1
ATOM 908 C CA . GLU A 1 119 ? -50.909 -11.002 71.572 1.00 82.19 119 GLU A CA 1
ATOM 909 C C . GLU A 1 119 ? -50.903 -10.438 70.140 1.00 82.19 119 GLU A C 1
ATOM 911 O O . GLU A 1 119 ? -50.007 -10.738 69.353 1.00 82.19 119 GLU A O 1
ATOM 916 N N . LEU A 1 120 ? -51.840 -9.534 69.832 1.00 84.50 120 LEU A N 1
ATOM 917 C CA . LEU A 1 120 ? -51.875 -8.772 68.587 1.00 84.50 120 LEU A CA 1
ATOM 918 C C . LEU A 1 120 ? -50.616 -7.916 68.376 1.00 84.50 120 LEU A C 1
ATOM 920 O O . LEU A 1 120 ? -50.014 -7.979 67.307 1.00 84.50 120 LEU A O 1
ATOM 924 N N . THR A 1 121 ? -50.189 -7.151 69.383 1.00 86.50 121 THR A N 1
ATOM 925 C CA . THR A 1 121 ? -49.007 -6.280 69.287 1.00 86.50 121 THR A CA 1
ATOM 926 C C . THR A 1 121 ? -47.738 -7.108 69.109 1.00 86.50 121 THR A C 1
ATOM 928 O O . THR A 1 121 ? -46.892 -6.782 68.279 1.00 86.50 121 THR A O 1
ATOM 931 N N . LYS A 1 122 ? -47.631 -8.243 69.813 1.00 81.38 122 LYS A N 1
ATOM 932 C CA . LYS A 1 122 ? -46.514 -9.184 69.625 1.00 81.38 122 LYS A CA 1
ATOM 933 C C . LYS A 1 122 ? -46.503 -9.766 68.211 1.00 81.38 122 LYS A C 1
ATOM 935 O O . LYS A 1 122 ? -45.446 -9.874 67.595 1.00 81.38 122 LYS A O 1
ATOM 940 N N . GLN A 1 123 ? -47.673 -10.101 67.666 1.00 90.06 123 GLN A N 1
ATOM 941 C CA . GLN A 1 123 ? -47.791 -10.602 66.298 1.00 90.06 123 GLN A CA 1
ATOM 942 C C . GLN A 1 123 ? -47.419 -9.543 65.250 1.00 90.06 123 GLN A C 1
ATOM 944 O O . GLN A 1 123 ? -46.741 -9.869 64.277 1.00 90.06 123 GLN A O 1
ATOM 949 N N . GLN A 1 124 ? -47.810 -8.282 65.452 1.00 91.25 124 GLN A N 1
ATOM 950 C CA . GLN A 1 124 ? -47.437 -7.162 64.579 1.00 91.25 124 GLN A CA 1
ATOM 951 C C . GLN A 1 124 ? -45.922 -6.921 64.576 1.00 91.25 124 GLN A C 1
ATOM 953 O O . GLN A 1 124 ? -45.341 -6.726 63.509 1.00 91.25 124 GLN A O 1
ATOM 958 N N . ILE A 1 125 ? -45.272 -7.003 65.742 1.00 87.81 125 ILE A N 1
ATOM 959 C CA . ILE A 1 125 ? -43.811 -6.880 65.859 1.00 87.81 125 ILE A CA 1
ATOM 960 C C . ILE A 1 125 ? -43.110 -8.040 65.144 1.00 87.81 125 ILE A C 1
ATOM 962 O O . ILE A 1 125 ? -42.237 -7.793 64.312 1.00 87.81 125 ILE A O 1
ATOM 966 N N . ARG A 1 126 ? -43.542 -9.292 65.368 1.00 87.38 126 ARG A N 1
ATOM 967 C CA . ARG A 1 126 ? -43.010 -10.461 64.640 1.00 87.38 126 ARG A CA 1
ATOM 968 C C . ARG A 1 126 ? -43.155 -10.310 63.127 1.00 87.38 126 ARG A C 1
ATOM 970 O O . ARG A 1 126 ? -42.217 -10.592 62.389 1.00 87.38 126 ARG A O 1
ATOM 977 N N . TYR A 1 127 ? -44.307 -9.832 62.660 1.00 95.19 127 TYR A N 1
ATOM 978 C CA . TYR A 1 127 ? -44.544 -9.596 61.237 1.00 95.19 127 TYR A CA 1
ATOM 979 C C . TYR A 1 127 ? -43.605 -8.526 60.657 1.00 95.19 127 TYR A C 1
ATOM 981 O O . TYR A 1 127 ? -43.016 -8.736 59.596 1.00 95.19 127 TYR A O 1
ATOM 989 N N . LEU A 1 128 ? -43.418 -7.404 61.358 1.00 95.06 128 LEU A N 1
ATOM 990 C CA . LEU A 1 128 ? -42.493 -6.342 60.948 1.00 95.06 128 LEU A CA 1
ATOM 991 C C . LEU A 1 128 ? -41.046 -6.845 60.870 1.00 95.06 128 LEU A C 1
ATOM 993 O O . LEU A 1 128 ? -40.374 -6.614 59.862 1.00 95.06 128 LEU A O 1
ATOM 997 N N . LEU A 1 129 ? -40.584 -7.580 61.886 1.00 91.19 129 LEU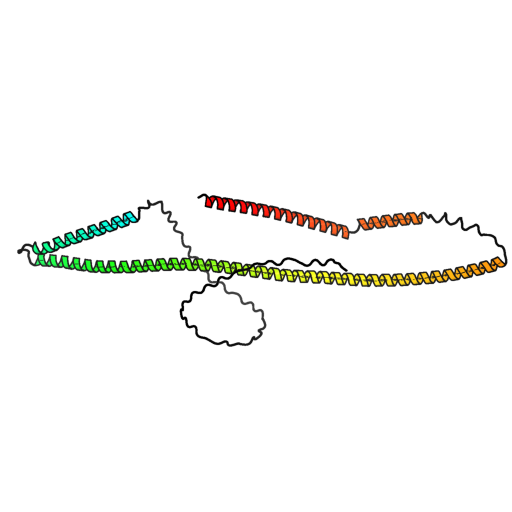 A N 1
ATOM 998 C CA . LEU A 1 129 ? -39.237 -8.155 61.912 1.00 91.19 129 LEU A CA 1
ATOM 999 C C . LEU A 1 129 ? -39.038 -9.194 60.799 1.00 91.19 129 LEU A C 1
ATOM 1001 O O . LEU A 1 129 ? -38.046 -9.129 60.076 1.00 91.19 129 LEU A O 1
ATOM 1005 N N . GLN A 1 130 ? -40.007 -10.088 60.586 1.00 93.88 130 GLN A N 1
ATOM 1006 C CA . GLN A 1 130 ? -39.976 -11.077 59.503 1.00 93.88 130 GLN A CA 1
ATOM 1007 C C . GLN A 1 130 ? -39.935 -10.413 58.116 1.00 93.88 130 GLN A C 1
ATOM 1009 O O . GLN A 1 130 ? -39.188 -10.847 57.231 1.00 93.88 130 GLN A O 1
ATOM 1014 N N . THR A 1 131 ? -40.717 -9.347 57.922 1.00 94.38 131 THR A N 1
ATOM 1015 C CA . THR A 1 131 ? -40.745 -8.578 56.668 1.00 94.38 131 THR A CA 1
ATOM 1016 C C . THR A 1 131 ? -39.398 -7.897 56.429 1.00 94.38 131 THR A C 1
ATOM 1018 O O . THR A 1 131 ? -38.851 -7.994 55.331 1.00 94.38 131 THR A O 1
ATOM 1021 N N . ARG A 1 132 ? -38.804 -7.292 57.470 1.00 95.06 132 ARG A N 1
ATOM 1022 C CA . ARG A 1 132 ? -37.464 -6.689 57.406 1.00 95.06 132 ARG A CA 1
ATOM 1023 C C . ARG A 1 132 ? -36.384 -7.722 57.082 1.00 95.06 132 ARG A C 1
ATOM 1025 O O . ARG A 1 132 ? -35.557 -7.470 56.215 1.00 95.06 132 ARG A O 1
ATOM 1032 N N . LEU A 1 133 ? -36.414 -8.891 57.723 1.00 90.50 133 LEU A N 1
ATOM 1033 C CA . LEU A 1 133 ? -35.466 -9.980 57.463 1.00 90.50 133 LEU A CA 1
ATOM 1034 C C . LEU A 1 133 ? -35.565 -10.487 56.013 1.00 90.50 133 LEU A C 1
ATOM 1036 O O . LEU A 1 133 ? -34.557 -10.786 55.377 1.00 90.50 133 LEU A O 1
ATOM 1040 N N . THR A 1 134 ? -36.782 -10.584 55.474 1.00 94.88 134 THR A N 1
ATOM 1041 C CA . THR A 1 134 ? -37.012 -11.006 54.082 1.00 94.88 134 THR A CA 1
ATOM 1042 C C . THR A 1 134 ? -36.512 -9.951 53.096 1.00 94.88 134 THR A C 1
ATOM 1044 O O . THR A 1 134 ? -35.854 -10.294 52.113 1.00 94.88 134 THR A O 1
ATOM 1047 N N . ALA A 1 135 ? -36.750 -8.671 53.393 1.00 96.06 135 ALA A N 1
ATOM 1048 C CA . ALA A 1 135 ? -36.197 -7.566 52.622 1.00 96.06 135 ALA A CA 1
ATOM 1049 C C . ALA A 1 135 ? -34.658 -7.594 52.628 1.00 96.06 135 ALA A C 1
ATOM 1051 O O . ALA A 1 135 ? -34.058 -7.509 51.559 1.00 96.06 135 ALA A O 1
ATOM 1052 N N . ASP A 1 136 ? -34.024 -7.821 53.782 1.00 95.06 136 ASP A N 1
ATOM 1053 C CA . ASP A 1 136 ? -32.562 -7.921 53.900 1.00 95.06 136 ASP A CA 1
ATOM 1054 C C . ASP A 1 136 ? -31.982 -9.059 53.043 1.00 95.06 136 ASP A C 1
ATOM 1056 O O . ASP A 1 136 ? -31.038 -8.858 52.278 1.00 95.06 136 ASP A O 1
ATOM 1060 N N . LYS A 1 137 ? -32.618 -10.238 53.066 1.00 94.38 137 LYS A N 1
ATOM 1061 C CA . LYS A 1 137 ? -32.244 -11.371 52.201 1.00 94.38 137 LYS A CA 1
ATOM 1062 C C . LYS A 1 137 ? -32.375 -11.031 50.715 1.00 94.38 137 LYS A C 1
ATOM 1064 O O . LYS A 1 137 ? -31.463 -11.326 49.942 1.00 94.38 137 LYS A O 1
ATOM 1069 N N . SER A 1 138 ? -33.482 -10.400 50.315 1.00 96.38 138 SER A N 1
ATOM 1070 C CA . SER A 1 138 ? -33.702 -9.991 48.921 1.00 96.38 138 SER A CA 1
ATOM 1071 C C . SER A 1 138 ? -32.693 -8.935 48.462 1.00 96.38 138 SER A C 1
ATOM 1073 O O . SER A 1 138 ? -32.158 -9.030 47.361 1.00 96.38 138 SER A O 1
ATOM 1075 N N . MET A 1 139 ? -32.352 -7.985 49.337 1.00 97.25 139 MET A N 1
ATOM 1076 C CA . MET A 1 139 ? -31.357 -6.952 49.073 1.00 97.25 139 MET A CA 1
ATOM 1077 C C . MET A 1 139 ? -29.958 -7.551 48.942 1.00 97.25 139 MET A C 1
ATOM 1079 O O . MET A 1 139 ? -29.232 -7.196 48.019 1.00 97.25 139 MET A O 1
ATOM 1083 N N . ARG A 1 140 ? -29.587 -8.509 49.797 1.00 96.69 140 ARG A N 1
ATOM 1084 C CA . ARG A 1 140 ? -28.300 -9.206 49.684 1.00 96.69 140 ARG A CA 1
ATOM 1085 C C . ARG A 1 140 ? -28.173 -9.959 48.357 1.00 96.69 140 ARG A C 1
ATOM 1087 O O . ARG A 1 140 ? -27.126 -9.874 47.719 1.00 96.69 140 ARG A O 1
ATOM 1094 N N . LEU A 1 141 ? -29.230 -10.648 47.920 1.00 97.81 141 LEU A N 1
ATOM 1095 C CA . LEU A 1 141 ? -29.255 -11.312 46.612 1.00 97.81 141 LEU A CA 1
ATOM 1096 C C . LEU A 1 141 ? -29.112 -10.296 45.472 1.00 97.8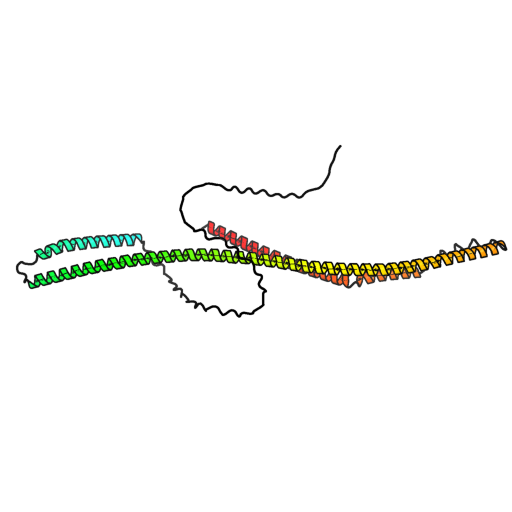1 141 LEU A C 1
ATOM 1098 O O . LEU A 1 141 ? -28.278 -10.483 44.591 1.00 97.81 141 LEU A O 1
ATOM 1102 N N . LEU A 1 142 ? -29.866 -9.195 45.529 1.00 98.44 142 LEU A N 1
ATOM 1103 C CA . LEU A 1 142 ? -29.807 -8.120 44.541 1.00 98.44 142 LEU A CA 1
ATOM 1104 C C . LEU A 1 142 ? -28.385 -7.541 44.430 1.00 98.44 142 LEU A C 1
ATOM 1106 O O . LEU A 1 142 ? -27.832 -7.436 43.336 1.00 98.44 142 LEU A O 1
ATOM 1110 N N . LEU A 1 143 ? -27.754 -7.224 45.561 1.00 98.00 143 LEU A N 1
ATOM 1111 C CA . LEU A 1 143 ? -26.381 -6.718 45.597 1.00 98.00 143 LEU A CA 1
ATOM 1112 C C . LEU A 1 143 ? -25.376 -7.739 45.051 1.00 98.00 143 LEU A C 1
ATOM 1114 O O . LEU A 1 143 ? -24.463 -7.353 44.323 1.00 98.00 143 LEU A O 1
ATOM 1118 N N . SER A 1 144 ? -25.557 -9.032 45.337 1.00 97.81 144 SER A N 1
ATOM 1119 C CA . SER A 1 144 ? -24.745 -10.099 44.740 1.00 97.81 144 SER A CA 1
ATOM 1120 C C . SER A 1 144 ? -24.892 -10.143 43.217 1.00 97.81 144 SER A C 1
ATOM 1122 O O . SER A 1 144 ? -23.889 -10.231 42.514 1.00 97.81 144 SER A O 1
ATOM 1124 N N . THR A 1 145 ? -26.118 -10.033 42.694 1.00 98.31 145 THR A N 1
ATOM 1125 C CA . THR A 1 145 ? -26.356 -10.025 41.241 1.00 98.31 145 THR A CA 1
ATOM 1126 C C . THR A 1 145 ? -25.757 -8.793 40.563 1.00 98.31 145 THR A C 1
ATOM 1128 O O . THR A 1 145 ? -25.105 -8.923 39.530 1.00 98.31 145 THR A O 1
ATOM 1131 N N . PHE A 1 146 ? -25.880 -7.608 41.171 1.00 98.50 146 PHE A N 1
ATOM 1132 C CA . PHE A 1 146 ? -25.239 -6.396 40.657 1.00 98.50 146 PHE A CA 1
ATOM 1133 C C . PHE A 1 146 ? -23.714 -6.465 40.719 1.00 98.50 146 PHE A C 1
ATOM 1135 O O . PHE A 1 146 ? -23.048 -5.913 39.847 1.00 98.50 146 PHE A O 1
ATOM 1142 N N . SER A 1 147 ? -23.158 -7.142 41.726 1.00 98.06 147 SER A N 1
ATOM 1143 C CA . SER A 1 147 ? -21.709 -7.318 41.851 1.00 98.06 147 SER A CA 1
ATOM 1144 C C . SER A 1 147 ? -21.166 -8.214 40.734 1.00 98.06 147 SER A C 1
ATOM 1146 O O . SER A 1 147 ? -20.214 -7.809 40.073 1.00 98.06 147 SER A O 1
ATOM 1148 N N . SER A 1 148 ? -21.831 -9.343 40.447 1.00 98.19 148 SER A N 1
ATOM 1149 C CA . SER A 1 148 ? -21.497 -10.229 39.314 1.00 98.19 148 SER A CA 1
ATOM 1150 C C . SER A 1 148 ? -21.578 -9.493 37.976 1.00 98.19 148 SER A C 1
ATOM 1152 O O . SER A 1 148 ? -20.627 -9.494 37.202 1.00 98.19 148 SER A O 1
ATOM 1154 N N . LEU A 1 149 ? -22.681 -8.779 37.727 1.00 98.56 149 LEU A N 1
ATOM 1155 C CA . LEU A 1 149 ? -22.859 -8.038 36.477 1.00 98.56 149 LEU A CA 1
ATOM 1156 C C . LEU A 1 149 ? -21.806 -6.933 36.307 1.00 98.56 149 LEU A C 1
ATOM 1158 O O . LEU A 1 149 ? -21.328 -6.688 35.202 1.00 98.56 149 LEU A O 1
ATOM 1162 N N . ARG A 1 150 ? -21.425 -6.258 37.399 1.00 98.19 150 ARG A N 1
ATOM 1163 C CA . ARG A 1 150 ? -20.353 -5.256 37.373 1.00 98.19 150 ARG A CA 1
ATOM 1164 C C . ARG A 1 150 ? -19.018 -5.882 36.974 1.00 98.19 150 ARG A C 1
ATOM 1166 O O . ARG A 1 150 ? -18.277 -5.263 36.219 1.00 98.19 150 ARG A O 1
ATOM 1173 N N . GLU A 1 151 ? -18.704 -7.069 37.482 1.00 98.38 151 GLU A N 1
ATOM 1174 C CA . GLU A 1 151 ? -17.480 -7.794 37.127 1.00 98.38 151 GLU A CA 1
ATOM 1175 C C . GLU A 1 151 ? -17.487 -8.225 35.655 1.00 98.38 151 GLU A C 1
ATOM 1177 O O . GLU A 1 151 ? -16.515 -7.976 34.947 1.00 98.38 151 GLU A O 1
ATOM 1182 N N . GLU A 1 152 ? -18.603 -8.755 35.151 1.00 98.50 152 GLU A N 1
ATOM 1183 C CA . GLU A 1 152 ? -18.762 -9.097 33.729 1.00 98.50 152 GLU A CA 1
ATOM 1184 C C . GLU A 1 152 ? -18.599 -7.873 32.815 1.00 98.50 152 GLU A C 1
ATOM 1186 O O . GLU A 1 152 ? -17.894 -7.933 31.808 1.00 98.50 152 GLU A O 1
ATOM 1191 N N . LEU A 1 153 ? -19.190 -6.732 33.186 1.00 98.56 153 LEU A N 1
ATOM 1192 C CA . LEU A 1 153 ? -19.017 -5.471 32.459 1.00 98.56 153 LEU A CA 1
ATOM 1193 C C . LEU A 1 153 ? -17.556 -5.005 32.450 1.00 98.56 153 LEU A C 1
ATOM 1195 O O . LEU A 1 153 ? -17.084 -4.511 31.426 1.00 98.56 153 LEU A O 1
ATOM 1199 N N . LEU A 1 154 ? -16.834 -5.178 33.561 1.00 97.81 154 LEU A N 1
ATOM 1200 C CA . LEU A 1 154 ? -15.406 -4.869 33.624 1.00 97.81 154 LEU A CA 1
ATOM 1201 C C . LEU A 1 154 ? -14.596 -5.790 32.703 1.00 97.81 154 LEU A C 1
ATOM 1203 O O . LEU A 1 154 ? -13.777 -5.288 31.935 1.00 97.81 154 LEU A O 1
ATOM 1207 N N . HIS A 1 155 ? -14.855 -7.098 32.712 1.00 98.56 155 HIS A N 1
ATOM 1208 C CA . HIS A 1 155 ? -14.184 -8.039 31.812 1.00 98.56 155 HIS A CA 1
ATOM 1209 C C . HIS A 1 155 ? -14.436 -7.712 30.338 1.00 98.56 155 HIS A C 1
ATOM 1211 O O . HIS A 1 155 ? -13.481 -7.594 29.574 1.00 98.56 155 HIS A O 1
ATOM 1217 N N . MET A 1 156 ? -15.687 -7.447 29.953 1.00 98.56 156 MET A N 1
ATOM 1218 C CA . MET A 1 156 ? -16.007 -7.038 28.581 1.00 98.56 156 MET A CA 1
ATOM 1219 C C . MET A 1 156 ? -15.328 -5.720 28.191 1.00 98.56 156 MET A C 1
ATOM 1221 O O . MET A 1 156 ? -14.879 -5.571 27.057 1.00 98.56 156 MET A O 1
ATOM 1225 N N . SER A 1 157 ? -15.232 -4.755 29.113 1.00 98.19 157 SER A N 1
ATOM 1226 C CA . SER A 1 157 ? -14.534 -3.492 28.842 1.00 98.19 157 SER A CA 1
ATOM 1227 C C . SER A 1 157 ? -13.036 -3.694 28.588 1.00 98.19 157 SER A C 1
ATOM 1229 O O . SER A 1 157 ? -12.462 -3.041 27.718 1.00 98.19 157 SER A O 1
ATOM 1231 N N . GLU A 1 158 ? -12.416 -4.639 29.294 1.00 98.62 158 GLU A N 1
ATOM 1232 C CA . GLU A 1 158 ? -11.014 -4.998 29.098 1.00 98.62 158 GLU A CA 1
ATOM 1233 C C . GLU A 1 158 ? -10.803 -5.773 27.789 1.00 98.62 158 GLU A C 1
ATOM 1235 O O . GLU A 1 158 ? -9.854 -5.493 27.055 1.00 98.62 158 GLU A O 1
ATOM 1240 N N . ASP A 1 159 ? -11.719 -6.682 27.440 1.00 98.69 159 ASP A N 1
ATOM 1241 C CA . ASP A 1 159 ? -11.700 -7.395 26.160 1.00 98.69 159 ASP A CA 1
ATOM 1242 C C . ASP A 1 159 ? -11.831 -6.439 24.971 1.00 98.69 159 ASP A C 1
ATOM 1244 O O . ASP A 1 159 ? -11.104 -6.579 23.986 1.00 98.69 159 ASP A O 1
ATOM 1248 N N . LEU A 1 160 ? -12.701 -5.429 25.069 1.00 98.75 160 LEU A N 1
ATOM 1249 C CA . LEU A 1 160 ? -12.815 -4.379 24.054 1.00 98.75 160 LEU A CA 1
ATOM 1250 C C . LEU A 1 160 ? -11.504 -3.607 23.903 1.00 98.75 160 LEU A C 1
ATOM 1252 O O . LEU A 1 160 ? -11.029 -3.434 22.783 1.00 98.75 160 LEU A O 1
ATOM 1256 N N . ARG A 1 161 ? -10.875 -3.214 25.015 1.00 98.44 161 ARG A N 1
ATOM 1257 C CA . ARG A 1 161 ? -9.577 -2.526 24.995 1.00 98.44 161 ARG A CA 1
ATOM 1258 C C . ARG A 1 161 ? -8.484 -3.390 24.354 1.00 98.44 161 ARG A C 1
ATOM 1260 O O . ARG A 1 161 ? -7.650 -2.885 23.601 1.00 98.44 161 ARG A O 1
ATOM 1267 N N . ARG A 1 162 ? -8.477 -4.699 24.629 1.00 98.69 162 ARG A N 1
ATOM 1268 C CA . ARG A 1 162 ? -7.550 -5.652 24.001 1.00 98.69 162 ARG A CA 1
ATOM 1269 C C . ARG A 1 162 ? -7.791 -5.750 22.496 1.00 98.69 162 ARG A C 1
ATOM 1271 O O . ARG A 1 162 ? -6.840 -5.610 21.729 1.00 98.69 162 ARG A O 1
ATOM 1278 N N . LEU A 1 163 ? -9.043 -5.921 22.075 1.00 98.69 163 LEU A N 1
ATOM 1279 C CA . LEU A 1 163 ? -9.425 -5.977 20.662 1.00 98.69 163 LEU A CA 1
ATOM 1280 C C . LEU A 1 163 ? -9.070 -4.691 19.910 1.00 98.69 163 LEU A C 1
ATOM 1282 O O . LEU A 1 163 ? -8.599 -4.759 18.779 1.00 98.69 163 LEU A O 1
ATOM 1286 N N . GLU A 1 164 ? -9.242 -3.525 20.533 1.00 98.69 164 GLU A N 1
ATOM 1287 C CA . GLU A 1 164 ? -8.802 -2.245 19.970 1.00 98.69 164 GLU A CA 1
ATOM 1288 C C . GLU A 1 164 ? -7.286 -2.235 19.727 1.00 98.69 164 GLU A C 1
ATOM 1290 O O . GLU A 1 164 ? -6.844 -1.873 18.638 1.00 98.69 164 GLU A O 1
ATOM 1295 N N . SER A 1 165 ? -6.486 -2.721 20.681 1.00 98.56 165 SER A N 1
ATOM 1296 C CA . SER A 1 165 ? -5.026 -2.786 20.517 1.00 98.56 165 SER A CA 1
ATOM 1297 C C . SER A 1 165 ? -4.569 -3.777 19.436 1.00 98.56 165 SER A C 1
ATOM 1299 O O . SER A 1 165 ? -3.634 -3.492 18.684 1.00 98.56 165 SER A O 1
ATOM 1301 N N . GLU A 1 166 ? -5.240 -4.928 19.317 1.00 98.75 166 GLU A N 1
ATOM 1302 C CA . GLU A 1 166 ? -4.974 -5.921 18.269 1.00 98.75 166 GLU A CA 1
ATOM 1303 C C . GLU A 1 166 ? -5.356 -5.373 16.892 1.00 98.75 166 GLU A C 1
ATOM 1305 O O . GLU A 1 166 ? -4.593 -5.510 15.936 1.00 98.75 166 GLU A O 1
ATOM 1310 N N . LYS A 1 167 ? -6.491 -4.673 16.801 1.00 98.62 167 LYS A N 1
ATOM 1311 C CA . LYS A 1 167 ? -6.908 -3.965 15.591 1.00 98.62 167 LYS A CA 1
ATOM 1312 C C . LYS A 1 167 ? -5.857 -2.940 15.160 1.00 98.62 167 LYS A C 1
ATOM 1314 O O . LYS A 1 167 ? -5.453 -2.956 14.002 1.00 98.62 167 LYS A O 1
ATOM 1319 N N . GLU A 1 168 ? -5.386 -2.083 16.065 1.00 98.69 168 GLU A N 1
ATOM 1320 C CA . GLU A 1 168 ? -4.343 -1.093 15.753 1.00 98.69 168 GLU A CA 1
ATOM 1321 C C . GLU A 1 168 ? -3.034 -1.753 15.290 1.00 98.69 168 GLU A C 1
ATOM 1323 O O . GLU A 1 168 ? -2.325 -1.215 14.436 1.00 98.69 168 GLU A O 1
ATOM 1328 N N . ALA A 1 169 ? -2.692 -2.922 15.841 1.00 98.56 169 ALA A N 1
ATOM 1329 C CA . ALA A 1 169 ? -1.544 -3.700 15.386 1.00 98.56 169 ALA A CA 1
ATOM 1330 C C . ALA A 1 169 ? -1.726 -4.218 13.958 1.00 98.56 169 ALA A C 1
ATOM 1332 O O . ALA A 1 169 ? -0.854 -3.997 13.118 1.00 98.56 169 ALA A O 1
ATOM 1333 N N . LEU A 1 170 ? -2.881 -4.813 13.666 1.00 98.69 170 LEU A N 1
ATOM 1334 C CA . LEU A 1 170 ? -3.208 -5.308 12.331 1.00 98.69 170 LEU A CA 1
ATOM 1335 C C . LEU A 1 170 ? -3.299 -4.182 11.294 1.00 98.69 170 LEU A C 1
ATOM 1337 O O . LEU A 1 170 ? -2.865 -4.364 10.161 1.00 98.69 170 LEU A O 1
ATOM 1341 N N . GLU A 1 171 ? -3.815 -3.008 11.660 1.00 98.69 171 GLU A N 1
ATOM 1342 C CA . GLU A 1 171 ? -3.854 -1.841 10.772 1.00 98.69 171 GLU A CA 1
ATOM 1343 C C . GLU A 1 171 ? -2.444 -1.354 10.408 1.00 98.69 171 GLU A C 1
ATOM 1345 O O . GLU A 1 171 ? -2.185 -1.036 9.245 1.00 98.69 171 GLU A O 1
ATOM 1350 N N . ARG A 1 172 ? -1.508 -1.351 11.369 1.00 98.62 172 ARG A N 1
ATOM 1351 C CA . ARG A 1 172 ? -0.092 -1.035 11.110 1.00 98.62 172 ARG A CA 1
ATOM 1352 C C . ARG A 1 172 ? 0.567 -2.062 10.192 1.00 98.62 172 ARG A C 1
ATOM 1354 O O . ARG A 1 172 ? 1.258 -1.672 9.250 1.00 98.62 172 ARG A O 1
ATOM 1361 N N . ASP A 1 173 ? 0.327 -3.349 10.425 1.00 98.75 173 ASP A N 1
ATOM 1362 C CA . ASP A 1 173 ? 0.874 -4.420 9.588 1.00 98.75 173 ASP A CA 1
ATOM 1363 C C . ASP A 1 173 ? 0.305 -4.366 8.166 1.00 98.75 173 ASP A C 1
ATOM 1365 O O . ASP A 1 173 ? 1.045 -4.494 7.188 1.00 98.75 173 ASP A O 1
ATOM 1369 N N . LEU A 1 174 ? -0.998 -4.107 8.028 1.00 98.56 174 LEU A N 1
ATOM 1370 C CA . LEU A 1 174 ? -1.641 -3.935 6.730 1.00 98.56 174 LEU A CA 1
ATOM 1371 C C . LEU A 1 174 ? -1.071 -2.724 5.986 1.00 98.56 174 LEU A C 1
ATOM 1373 O O . LEU A 1 174 ? -0.762 -2.837 4.802 1.00 98.56 174 LEU A O 1
ATOM 1377 N N . ALA A 1 175 ? -0.886 -1.589 6.666 1.00 98.50 175 ALA A N 1
ATOM 1378 C CA . ALA A 1 175 ? -0.268 -0.405 6.075 1.00 98.50 175 ALA A CA 1
ATOM 1379 C C . ALA A 1 175 ? 1.147 -0.710 5.556 1.00 98.50 175 ALA A C 1
ATOM 1381 O O . ALA A 1 175 ? 1.466 -0.388 4.411 1.00 98.50 175 ALA A O 1
ATOM 1382 N N . PHE A 1 176 ? 1.954 -1.428 6.342 1.00 98.75 176 PHE A N 1
ATOM 1383 C CA . PHE A 1 176 ? 3.274 -1.887 5.910 1.00 98.75 176 PHE A CA 1
ATOM 1384 C C . PHE A 1 176 ? 3.200 -2.789 4.670 1.00 98.75 176 PHE A C 1
ATOM 1386 O O . PHE A 1 176 ? 3.982 -2.623 3.734 1.00 98.75 176 PHE A O 1
ATOM 1393 N N . LYS A 1 177 ? 2.246 -3.727 4.620 1.00 98.69 177 LYS A N 1
ATOM 1394 C CA . LYS A 1 177 ? 2.056 -4.601 3.452 1.00 98.69 177 LYS A CA 1
ATOM 1395 C C . LYS A 1 177 ? 1.594 -3.846 2.210 1.00 98.69 177 LYS A C 1
ATOM 1397 O O . LYS A 1 177 ? 2.048 -4.170 1.115 1.00 98.69 177 LYS A O 1
ATOM 1402 N N . VAL A 1 178 ? 0.757 -2.823 2.364 1.00 98.62 178 VAL A N 1
ATOM 1403 C CA . VAL A 1 178 ? 0.364 -1.933 1.263 1.00 98.62 178 VAL A CA 1
ATOM 1404 C C . VAL A 1 178 ? 1.577 -1.173 0.721 1.00 98.62 178 VAL A C 1
ATOM 1406 O O . VAL A 1 178 ? 1.758 -1.104 -0.494 1.00 98.62 178 VAL A O 1
ATOM 1409 N N . ASP A 1 179 ? 2.439 -0.649 1.589 1.00 98.62 179 ASP A N 1
ATOM 1410 C CA . ASP A 1 179 ? 3.652 0.050 1.154 1.00 98.62 179 ASP A CA 1
ATOM 1411 C C . ASP A 1 179 ? 4.676 -0.897 0.519 1.00 98.62 179 ASP A C 1
ATOM 1413 O O . ASP A 1 179 ? 5.305 -0.544 -0.479 1.00 98.62 179 ASP A O 1
ATOM 1417 N N . GLN A 1 180 ? 4.798 -2.123 1.031 1.00 98.62 180 GLN A N 1
ATOM 1418 C CA . GLN A 1 180 ? 5.603 -3.173 0.410 1.00 98.62 180 GLN A CA 1
ATOM 1419 C C . GLN A 1 180 ? 5.096 -3.500 -1.005 1.00 98.62 180 GLN A C 1
ATOM 1421 O O . GLN A 1 180 ? 5.895 -3.576 -1.937 1.00 98.62 180 GLN A O 1
ATOM 1426 N N . ALA A 1 181 ? 3.780 -3.646 -1.190 1.00 98.44 181 ALA A N 1
ATOM 1427 C CA . ALA A 1 181 ? 3.189 -3.888 -2.505 1.00 98.44 181 ALA A CA 1
ATOM 1428 C C . ALA A 1 181 ? 3.485 -2.738 -3.483 1.00 98.44 181 ALA A C 1
ATOM 1430 O O . ALA A 1 181 ? 3.942 -2.985 -4.595 1.00 98.44 181 ALA A O 1
ATOM 1431 N N . ARG A 1 182 ? 3.348 -1.481 -3.036 1.00 98.56 182 ARG A N 1
ATOM 1432 C CA . ARG A 1 182 ? 3.682 -0.296 -3.848 1.00 98.56 182 ARG A CA 1
ATOM 1433 C C . ARG A 1 182 ? 5.141 -0.272 -4.299 1.00 98.56 182 ARG A C 1
ATOM 1435 O O . ARG A 1 182 ? 5.423 0.130 -5.424 1.00 98.56 182 ARG A O 1
ATOM 1442 N N . GLN A 1 183 ? 6.070 -0.688 -3.439 1.00 98.69 183 GLN A N 1
ATOM 1443 C CA . GLN A 1 183 ? 7.489 -0.764 -3.800 1.00 98.69 183 GLN A CA 1
ATOM 1444 C C . GLN A 1 183 ? 7.739 -1.815 -4.887 1.00 98.69 183 GLN A C 1
ATOM 1446 O O . GLN A 1 183 ? 8.487 -1.552 -5.829 1.00 98.69 183 GLN A O 1
ATOM 1451 N N . TYR A 1 184 ? 7.091 -2.980 -4.794 1.00 98.50 184 TYR A N 1
ATOM 1452 C CA . TYR A 1 184 ? 7.189 -4.004 -5.834 1.00 98.50 184 TYR A CA 1
ATOM 1453 C C . TYR A 1 184 ? 6.555 -3.558 -7.153 1.00 98.50 184 TYR A C 1
ATOM 1455 O O . TYR A 1 184 ? 7.155 -3.775 -8.206 1.00 98.50 184 TYR A O 1
ATOM 1463 N N . ASP A 1 185 ? 5.408 -2.881 -7.106 1.00 98.62 185 ASP A N 1
ATOM 1464 C CA . ASP A 1 185 ? 4.770 -2.319 -8.298 1.00 98.62 185 ASP A CA 1
ATOM 1465 C C . ASP A 1 185 ? 5.677 -1.283 -8.977 1.00 98.62 185 ASP A C 1
ATOM 1467 O O . ASP A 1 185 ? 5.915 -1.373 -10.181 1.00 98.62 185 ASP A O 1
ATOM 1471 N N . SER A 1 186 ? 6.274 -0.366 -8.206 1.00 98.50 186 SER A N 1
ATOM 1472 C CA . SER A 1 186 ? 7.217 0.633 -8.728 1.00 98.50 186 SER A CA 1
ATOM 1473 C C . SER A 1 186 ? 8.441 -0.010 -9.385 1.00 98.50 186 SER A C 1
ATOM 1475 O O . SER A 1 186 ? 8.877 0.443 -10.442 1.00 98.50 186 SER A O 1
ATOM 1477 N N . LEU A 1 187 ? 8.995 -1.072 -8.790 1.00 98.69 187 LEU A N 1
ATOM 1478 C CA . LEU A 1 187 ? 10.127 -1.794 -9.372 1.00 98.69 187 LEU A CA 1
ATOM 1479 C C . LEU A 1 187 ? 9.731 -2.494 -10.681 1.00 98.69 187 LEU A C 1
ATOM 1481 O O . LEU A 1 187 ? 10.480 -2.470 -11.658 1.00 98.69 187 LEU A O 1
ATOM 1485 N N . LEU A 1 188 ? 8.543 -3.105 -10.727 1.00 98.44 188 LEU A N 1
ATOM 1486 C CA . LEU A 1 188 ? 8.023 -3.730 -11.944 1.00 98.44 188 LEU A CA 1
ATOM 1487 C C . LEU A 1 188 ? 7.784 -2.700 -13.053 1.00 98.44 188 LEU A C 1
ATOM 1489 O O . LEU A 1 188 ? 8.071 -2.984 -14.218 1.00 98.44 188 LEU A O 1
ATOM 1493 N N . GLU A 1 189 ? 7.276 -1.517 -12.714 1.00 98.38 189 GLU A N 1
ATOM 1494 C CA . GLU A 1 189 ? 7.128 -0.406 -13.655 1.00 98.38 189 GLU A CA 1
ATOM 1495 C C . GLU A 1 189 ? 8.481 0.066 -14.197 1.00 98.38 189 GLU A C 1
ATOM 1497 O O . GLU A 1 189 ? 8.624 0.211 -15.412 1.00 98.38 189 GLU A O 1
ATOM 1502 N N . GLU A 1 190 ? 9.497 0.214 -13.343 1.00 98.56 190 GLU A N 1
ATOM 1503 C CA . GLU A 1 190 ? 10.847 0.606 -13.762 1.00 98.56 190 GLU A CA 1
ATOM 1504 C C . GLU A 1 190 ? 11.477 -0.423 -14.711 1.00 98.56 190 GLU A C 1
ATOM 1506 O O . GLU A 1 190 ? 12.020 -0.062 -15.758 1.00 98.56 190 GLU A O 1
ATOM 1511 N N . VAL A 1 191 ? 11.346 -1.718 -14.410 1.00 98.69 191 VAL A N 1
ATOM 1512 C CA . VAL A 1 191 ? 11.843 -2.793 -15.282 1.00 98.69 191 VAL A CA 1
ATOM 1513 C C . VAL A 1 191 ? 11.122 -2.790 -16.634 1.00 98.69 191 VAL A C 1
ATOM 1515 O O . VAL A 1 191 ? 11.763 -2.928 -17.682 1.00 98.69 191 VAL A O 1
ATOM 1518 N N . ARG A 1 192 ? 9.794 -2.610 -16.642 1.00 98.44 192 ARG A N 1
ATOM 1519 C CA . ARG A 1 192 ? 9.002 -2.513 -17.881 1.00 98.44 192 ARG A CA 1
ATOM 1520 C C . ARG A 1 192 ? 9.421 -1.309 -18.719 1.00 98.44 192 ARG A C 1
ATOM 1522 O O . ARG A 1 192 ? 9.584 -1.436 -19.933 1.00 98.44 192 ARG A O 1
ATOM 1529 N N . GLU A 1 193 ? 9.627 -0.162 -18.083 1.00 98.38 193 GLU A N 1
ATOM 1530 C CA . GLU A 1 193 ? 10.061 1.061 -18.749 1.00 98.38 193 GLU A CA 1
ATOM 1531 C C . GLU A 1 193 ? 11.486 0.928 -19.301 1.00 98.38 193 GLU A C 1
ATOM 1533 O O . GLU A 1 193 ? 11.727 1.286 -20.454 1.00 98.38 193 GLU A O 1
ATOM 1538 N N . ASN A 1 194 ? 12.411 0.321 -18.552 1.00 98.50 194 ASN A N 1
ATOM 1539 C CA . ASN A 1 194 ? 13.762 0.027 -19.029 1.00 98.50 194 ASN A CA 1
ATOM 1540 C C . ASN A 1 194 ? 13.729 -0.874 -20.274 1.00 98.50 194 ASN A C 1
ATOM 1542 O O . ASN A 1 194 ? 14.369 -0.576 -21.282 1.00 98.50 194 ASN A O 1
ATOM 1546 N N . ASN A 1 195 ? 12.905 -1.927 -20.261 1.00 98.62 195 ASN A N 1
ATOM 1547 C CA . ASN A 1 195 ? 12.733 -2.792 -21.426 1.00 98.62 195 ASN A CA 1
ATOM 1548 C C . ASN A 1 195 ? 12.184 -2.019 -22.639 1.00 98.62 195 ASN A C 1
ATOM 1550 O O . ASN A 1 195 ? 12.689 -2.175 -23.753 1.00 98.62 195 ASN A O 1
ATOM 1554 N N . ARG A 1 196 ? 11.202 -1.132 -22.428 1.00 98.50 196 ARG A N 1
ATOM 1555 C CA . ARG A 1 196 ? 10.658 -0.260 -23.480 1.00 98.50 196 ARG A CA 1
ATOM 1556 C C . ARG A 1 196 ? 11.736 0.660 -24.057 1.00 98.50 196 ARG A C 1
ATOM 1558 O O . ARG A 1 196 ? 11.841 0.781 -25.278 1.00 98.50 196 ARG A O 1
ATOM 1565 N N . GLN A 1 197 ? 12.552 1.273 -23.203 1.00 98.44 197 GLN A N 1
ATOM 1566 C CA . GLN A 1 197 ? 13.664 2.135 -23.611 1.00 98.44 197 GLN A CA 1
ATOM 1567 C C . GLN A 1 197 ? 14.718 1.364 -24.409 1.00 98.44 197 GLN A C 1
ATOM 1569 O O . GLN A 1 197 ? 15.127 1.822 -25.476 1.00 98.44 197 GLN A O 1
ATOM 1574 N N . LEU A 1 198 ? 15.099 0.165 -23.959 1.00 98.50 198 LEU A N 1
ATOM 1575 C CA . LEU A 1 198 ? 16.022 -0.709 -24.685 1.00 98.50 198 LEU A CA 1
ATOM 1576 C C . LEU A 1 198 ? 15.480 -1.081 -26.069 1.00 98.50 198 LEU A C 1
ATOM 1578 O O . LEU A 1 198 ? 16.219 -1.021 -27.050 1.00 98.50 198 LEU A O 1
ATOM 1582 N N . GLN A 1 199 ? 14.189 -1.403 -26.185 1.00 98.31 199 GLN A N 1
ATOM 1583 C CA . GLN A 1 199 ? 13.569 -1.688 -27.482 1.00 98.31 199 GLN A CA 1
ATOM 1584 C C . GLN A 1 199 ? 13.589 -0.478 -28.423 1.00 98.31 199 GLN A C 1
ATOM 1586 O O . GLN A 1 199 ? 13.827 -0.639 -29.622 1.00 98.31 199 GLN A O 1
ATOM 1591 N N . VAL A 1 200 ? 13.332 0.728 -27.909 1.00 98.25 200 VAL A N 1
ATOM 1592 C CA . VAL A 1 200 ? 13.407 1.965 -28.702 1.00 98.25 200 VAL A CA 1
ATOM 1593 C C . VAL A 1 200 ? 14.845 2.214 -29.160 1.00 98.25 200 VAL A C 1
ATOM 1595 O O . VAL A 1 200 ? 15.075 2.370 -30.357 1.00 98.25 200 VAL A O 1
ATOM 1598 N N . SER A 1 201 ? 15.816 2.135 -28.248 1.00 98.44 201 SER A N 1
ATOM 1599 C CA . SER A 1 201 ? 17.237 2.316 -28.564 1.00 98.44 201 SER A CA 1
ATOM 1600 C C . SER A 1 201 ? 17.740 1.289 -29.586 1.00 98.44 201 SER A C 1
ATOM 1602 O O . SER A 1 201 ? 18.448 1.631 -30.535 1.00 98.44 201 SER A O 1
ATOM 1604 N N . LEU A 1 202 ? 17.316 0.028 -29.476 1.00 98.38 202 LEU A N 1
ATOM 1605 C CA . LEU A 1 202 ? 17.643 -1.006 -30.457 1.00 98.38 202 LEU A CA 1
ATOM 1606 C C . LEU A 1 202 ? 17.053 -0.687 -31.841 1.00 98.38 202 LEU A C 1
ATOM 1608 O O . LEU A 1 202 ? 17.723 -0.855 -32.860 1.00 98.38 202 LEU A O 1
ATOM 1612 N N . LYS A 1 203 ? 15.808 -0.199 -31.905 1.00 98.56 203 LYS A N 1
ATOM 1613 C CA . LYS A 1 203 ? 15.178 0.210 -33.173 1.00 98.56 203 LYS A CA 1
ATOM 1614 C C . LYS A 1 203 ? 15.902 1.396 -33.811 1.00 98.56 203 LYS A C 1
ATOM 1616 O O . LYS A 1 203 ? 16.080 1.397 -35.029 1.00 98.56 203 LYS A O 1
ATOM 1621 N N . GLU A 1 204 ? 16.331 2.369 -33.012 1.00 98.44 204 GLU A N 1
ATOM 1622 C CA . GLU A 1 204 ? 17.097 3.538 -33.462 1.00 98.44 204 GLU A CA 1
ATOM 1623 C C . GLU A 1 204 ? 18.501 3.162 -33.950 1.00 98.44 204 GLU A C 1
ATOM 1625 O O . GLU A 1 204 ? 18.931 3.602 -35.016 1.00 98.44 204 GLU A O 1
ATOM 1630 N N . THR A 1 205 ? 19.211 2.292 -33.230 1.00 97.75 205 THR A N 1
ATOM 1631 C CA . THR A 1 205 ? 20.526 1.804 -33.676 1.00 97.75 205 THR A CA 1
ATOM 1632 C C . THR A 1 205 ? 20.404 0.974 -34.952 1.00 97.75 205 THR A C 1
ATOM 1634 O O . THR A 1 205 ? 21.174 1.178 -35.887 1.00 97.75 205 THR A O 1
ATOM 1637 N N . THR A 1 206 ? 19.379 0.124 -35.060 1.00 98.38 206 THR A N 1
ATOM 1638 C CA . THR A 1 206 ? 19.108 -0.667 -36.272 1.00 98.38 206 THR A CA 1
ATOM 1639 C C . THR A 1 206 ? 18.737 0.216 -37.470 1.00 98.38 206 THR A C 1
ATOM 1641 O O . THR A 1 206 ? 19.132 -0.069 -38.602 1.00 98.38 206 THR A O 1
ATOM 1644 N N . SER A 1 207 ? 17.960 1.286 -37.267 1.00 98.06 207 SER A N 1
ATOM 1645 C CA . SER A 1 207 ? 17.617 2.219 -38.348 1.00 98.06 207 SER A CA 1
ATOM 1646 C C . SER A 1 207 ? 18.835 3.028 -38.800 1.00 98.06 207 SER A C 1
ATOM 1648 O O . SER A 1 207 ? 19.045 3.174 -40.005 1.00 98.06 207 SER A O 1
ATOM 1650 N N . SER A 1 208 ? 19.675 3.465 -37.857 1.00 98.19 208 SER A N 1
ATOM 1651 C CA . SER A 1 208 ? 20.955 4.125 -38.129 1.00 98.19 208 SER A CA 1
ATOM 1652 C C . SER A 1 208 ? 21.916 3.210 -38.893 1.00 98.19 208 SER A C 1
ATOM 1654 O O . SER A 1 208 ? 22.464 3.609 -39.920 1.00 98.19 208 SER A O 1
ATOM 1656 N N . GLN A 1 209 ? 22.044 1.946 -38.474 1.00 97.88 209 GLN A N 1
ATOM 1657 C CA . GLN A 1 209 ? 22.848 0.945 -39.174 1.00 97.88 209 GLN A CA 1
ATOM 1658 C C . GLN A 1 209 ? 22.391 0.788 -40.629 1.00 97.88 209 GLN A C 1
ATOM 1660 O O . GLN A 1 209 ? 23.206 0.909 -41.541 1.00 97.88 209 GLN A O 1
ATOM 1665 N N . ARG A 1 210 ? 21.085 0.600 -40.867 1.00 98.06 210 ARG A N 1
ATOM 1666 C CA . ARG A 1 210 ? 20.537 0.497 -42.230 1.00 98.06 210 ARG A CA 1
ATOM 1667 C C . ARG A 1 210 ? 20.800 1.752 -43.068 1.00 98.06 210 ARG A C 1
ATOM 1669 O O . ARG A 1 210 ? 21.069 1.645 -44.264 1.00 98.06 210 ARG A O 1
ATOM 1676 N N . ALA A 1 211 ? 20.741 2.939 -42.464 1.00 98.19 211 ALA A N 1
ATOM 1677 C CA . ALA A 1 211 ? 21.061 4.186 -43.154 1.00 98.19 211 ALA A CA 1
ATOM 1678 C C . ALA A 1 211 ? 22.541 4.245 -43.567 1.00 98.19 211 ALA A C 1
ATOM 1680 O O . ALA A 1 211 ? 22.841 4.596 -44.709 1.00 98.19 211 ALA A O 1
ATOM 1681 N N . LEU A 1 212 ? 23.457 3.854 -42.677 1.00 97.69 212 LEU A N 1
ATOM 1682 C CA . LEU A 1 212 ? 24.892 3.794 -42.966 1.00 97.69 212 LEU A CA 1
ATOM 1683 C C . LEU A 1 212 ? 25.226 2.737 -44.025 1.00 97.69 212 LEU A C 1
ATOM 1685 O O . LEU A 1 212 ? 26.004 3.016 -44.934 1.00 97.69 212 LEU A O 1
ATOM 1689 N N . GLU A 1 213 ? 24.603 1.559 -43.970 1.00 97.75 213 GLU A N 1
ATOM 1690 C CA . GLU A 1 213 ? 24.743 0.523 -45.002 1.00 97.75 213 GLU A CA 1
ATOM 1691 C C . GLU A 1 213 ? 24.293 1.045 -46.375 1.00 97.75 213 GLU A C 1
ATOM 1693 O O . GLU A 1 213 ? 25.005 0.887 -47.369 1.00 97.75 213 GLU A O 1
ATOM 1698 N N . SER A 1 214 ? 23.159 1.752 -46.433 1.00 97.38 214 SER A N 1
ATOM 1699 C CA . SER A 1 214 ? 22.687 2.396 -47.664 1.00 97.38 214 SER A CA 1
ATOM 1700 C C . SER A 1 214 ? 23.663 3.465 -48.169 1.00 97.38 214 SER A C 1
ATOM 1702 O O . SER A 1 214 ? 23.924 3.543 -49.372 1.00 97.38 214 SER A O 1
ATOM 1704 N N . GLN A 1 215 ? 24.223 4.283 -47.272 1.00 97.81 215 GLN A N 1
ATOM 1705 C CA . GLN A 1 215 ? 25.227 5.288 -47.631 1.00 97.81 215 GLN A CA 1
ATOM 1706 C C . GLN A 1 215 ? 26.497 4.634 -48.185 1.00 97.81 215 GLN A C 1
ATOM 1708 O O . GLN A 1 215 ? 26.983 5.060 -49.232 1.00 97.81 215 GLN A O 1
ATOM 1713 N N . LEU A 1 216 ? 26.987 3.561 -47.560 1.00 96.81 216 LEU A N 1
ATOM 1714 C CA . LEU A 1 216 ? 28.163 2.815 -48.014 1.00 96.81 216 LEU A CA 1
ATOM 1715 C C . LEU A 1 216 ? 27.937 2.226 -49.410 1.00 96.81 216 LEU A C 1
ATOM 1717 O O . LEU A 1 216 ? 28.784 2.378 -50.291 1.00 96.81 216 LEU A O 1
ATOM 1721 N N . MET A 1 217 ? 26.768 1.624 -49.649 1.00 93.56 217 MET A N 1
ATOM 1722 C CA . MET A 1 217 ? 26.406 1.104 -50.971 1.00 93.56 217 MET A CA 1
ATOM 1723 C C . MET A 1 217 ? 26.340 2.215 -52.027 1.00 93.56 217 MET A C 1
ATOM 1725 O O . MET A 1 217 ? 26.824 2.033 -53.145 1.00 93.56 217 MET A O 1
ATOM 1729 N N . SER A 1 218 ? 25.805 3.389 -51.675 1.00 95.94 218 SER A N 1
ATOM 1730 C CA . SER A 1 218 ? 25.776 4.542 -52.581 1.00 95.94 218 SER A CA 1
ATOM 1731 C C . SER A 1 218 ? 27.180 5.075 -52.898 1.00 95.94 218 SER A C 1
ATOM 1733 O O . SER A 1 218 ? 27.499 5.294 -54.067 1.00 95.94 218 SER A O 1
ATOM 1735 N N . ALA A 1 219 ? 28.051 5.194 -51.889 1.00 93.88 219 ALA A N 1
ATOM 1736 C CA . ALA A 1 219 ? 29.427 5.653 -52.048 1.00 93.88 219 ALA A CA 1
ATOM 1737 C C . ALA A 1 219 ? 30.233 4.693 -52.932 1.00 93.88 219 ALA A C 1
ATOM 1739 O O . ALA A 1 219 ? 30.880 5.125 -53.883 1.00 93.88 219 ALA A O 1
ATOM 1740 N N . ARG A 1 220 ? 30.091 3.380 -52.710 1.00 95.19 220 ARG A N 1
ATOM 1741 C CA . ARG A 1 220 ? 30.736 2.344 -53.528 1.00 95.19 220 ARG A CA 1
ATOM 1742 C C . ARG A 1 220 ? 30.361 2.441 -55.012 1.00 95.19 220 ARG A C 1
ATOM 1744 O O . ARG A 1 220 ? 31.221 2.250 -55.875 1.00 95.19 220 ARG A O 1
ATOM 1751 N N . ASN A 1 221 ? 29.099 2.742 -55.324 1.00 93.19 221 ASN A N 1
ATOM 1752 C CA . ASN A 1 221 ? 28.649 2.936 -56.707 1.00 93.19 221 ASN A CA 1
ATOM 1753 C C . ASN A 1 221 ? 29.263 4.197 -57.335 1.00 93.19 221 ASN A C 1
ATOM 1755 O O . ASN A 1 221 ? 29.708 4.160 -58.484 1.00 93.19 221 ASN A O 1
ATOM 1759 N N . VAL A 1 222 ? 29.327 5.297 -56.578 1.00 93.81 222 VAL A N 1
ATOM 1760 C CA . VAL A 1 222 ? 29.956 6.550 -57.025 1.00 93.81 222 VAL A CA 1
ATOM 1761 C C . VAL A 1 222 ? 31.450 6.349 -57.284 1.00 93.81 222 VAL A C 1
ATOM 1763 O O . VAL A 1 222 ? 31.943 6.779 -58.326 1.00 93.81 222 VAL A O 1
ATOM 1766 N N . ASP A 1 223 ? 32.162 5.657 -56.397 1.00 93.06 223 ASP A N 1
ATOM 1767 C CA . ASP A 1 223 ? 33.592 5.387 -56.565 1.00 93.06 223 ASP A CA 1
ATOM 1768 C C . ASP A 1 223 ? 33.857 4.462 -57.755 1.00 93.06 223 ASP A C 1
ATOM 1770 O O . ASP A 1 223 ? 34.705 4.769 -58.587 1.00 93.06 223 ASP A O 1
ATOM 1774 N N . SER A 1 224 ? 33.042 3.422 -57.950 1.00 93.25 224 SER A N 1
ATOM 1775 C CA . SER A 1 224 ? 33.130 2.567 -59.145 1.00 93.25 224 SER A CA 1
ATOM 1776 C C . SER A 1 224 ? 32.932 3.367 -60.444 1.00 93.25 224 SER A C 1
ATOM 1778 O O . SER A 1 224 ? 33.623 3.138 -61.442 1.00 93.25 224 SER A O 1
ATOM 1780 N N . SER A 1 225 ? 32.011 4.339 -60.437 1.00 93.62 225 SER A N 1
ATOM 1781 C CA . SER A 1 225 ? 31.800 5.252 -61.566 1.00 93.62 225 SER A CA 1
ATOM 1782 C C . SER A 1 225 ? 32.989 6.194 -61.784 1.00 93.62 225 SER A C 1
ATOM 1784 O O . SER A 1 225 ? 33.355 6.451 -62.936 1.00 93.62 225 SER A O 1
ATOM 1786 N N . ARG A 1 226 ? 33.597 6.709 -60.708 1.00 95.00 226 ARG A N 1
ATOM 1787 C CA . ARG A 1 226 ? 34.802 7.550 -60.771 1.00 95.00 226 ARG A CA 1
ATOM 1788 C C . ARG A 1 226 ? 35.998 6.765 -61.301 1.00 95.00 226 ARG A C 1
ATOM 1790 O O . ARG A 1 226 ? 36.670 7.257 -62.202 1.00 95.00 226 ARG A O 1
ATOM 1797 N N . ASP A 1 227 ? 36.203 5.539 -60.831 1.00 95.44 227 ASP A N 1
ATOM 1798 C CA . ASP A 1 227 ? 37.271 4.640 -61.277 1.00 95.44 227 ASP A CA 1
ATOM 1799 C C . ASP A 1 227 ? 37.153 4.310 -62.764 1.00 95.44 227 ASP A C 1
ATOM 1801 O O . ASP A 1 227 ? 38.147 4.293 -63.492 1.00 95.44 227 ASP A O 1
ATOM 1805 N N . PHE A 1 228 ? 35.932 4.061 -63.247 1.00 95.75 228 PHE A N 1
ATOM 1806 C CA . PHE A 1 228 ? 35.694 3.864 -64.675 1.00 95.75 228 PHE A CA 1
ATOM 1807 C C . PHE A 1 228 ? 36.114 5.096 -65.487 1.00 95.75 228 PHE A C 1
ATOM 1809 O O . PHE A 1 228 ? 36.878 4.973 -66.446 1.00 95.75 228 PHE A O 1
ATOM 1816 N N . ARG A 1 229 ? 35.678 6.290 -65.066 1.00 96.06 229 ARG A N 1
ATOM 1817 C CA . ARG A 1 229 ? 36.025 7.554 -65.728 1.00 96.06 229 ARG A CA 1
ATOM 1818 C C . ARG A 1 229 ? 37.526 7.851 -65.670 1.00 96.06 229 ARG A C 1
ATOM 1820 O O . ARG A 1 229 ? 38.083 8.360 -66.639 1.00 96.06 229 ARG A O 1
ATOM 1827 N N . MET A 1 230 ? 38.191 7.518 -64.566 1.00 96.06 230 MET A N 1
ATOM 1828 C CA . MET A 1 230 ? 39.640 7.656 -64.422 1.00 96.06 230 MET A CA 1
ATOM 1829 C C . MET A 1 230 ? 40.377 6.756 -65.419 1.00 96.06 230 MET A C 1
ATOM 1831 O O . MET A 1 230 ? 41.186 7.254 -66.199 1.00 96.06 230 MET A O 1
ATOM 1835 N N . ARG A 1 231 ? 40.028 5.463 -65.478 1.00 96.25 231 ARG A N 1
ATOM 1836 C CA . ARG A 1 231 ? 40.618 4.506 -66.432 1.00 96.25 231 ARG A CA 1
ATOM 1837 C C . ARG A 1 231 ? 40.418 4.924 -67.890 1.00 96.25 231 ARG A C 1
ATOM 1839 O O . ARG A 1 231 ? 41.327 4.770 -68.705 1.00 96.25 231 ARG A O 1
ATOM 1846 N N . GLU A 1 232 ? 39.252 5.474 -68.226 1.00 96.06 232 GLU A N 1
ATOM 1847 C CA . GLU A 1 232 ? 38.986 6.017 -69.561 1.00 96.06 232 GLU A CA 1
ATOM 1848 C C . GLU A 1 232 ? 39.935 7.179 -69.904 1.00 96.06 232 GLU A C 1
ATOM 1850 O O . GLU A 1 232 ? 40.550 7.193 -70.975 1.00 96.06 232 GLU A O 1
ATOM 1855 N N . LEU A 1 233 ? 40.091 8.141 -68.989 1.00 96.06 233 LEU A N 1
ATOM 1856 C CA . LEU A 1 233 ? 40.993 9.279 -69.171 1.00 96.06 233 LEU A CA 1
ATOM 1857 C C . LEU A 1 233 ? 42.458 8.838 -69.275 1.00 96.06 233 LEU A C 1
ATOM 1859 O O . LEU A 1 233 ? 43.164 9.306 -70.165 1.00 96.06 233 LEU A O 1
ATOM 1863 N N . GLU A 1 234 ? 42.906 7.894 -68.448 1.00 96.38 234 GLU A N 1
ATOM 1864 C CA . GLU A 1 234 ? 44.250 7.307 -68.537 1.00 96.38 234 GLU A CA 1
ATOM 1865 C C . GLU A 1 234 ? 44.507 6.617 -69.882 1.00 96.38 234 GLU A C 1
ATOM 1867 O O . GLU A 1 234 ? 45.616 6.672 -70.418 1.00 96.38 234 GLU A O 1
ATOM 1872 N N . GLY A 1 235 ? 43.497 5.941 -70.436 1.00 96.81 235 GLY A N 1
ATOM 1873 C CA . GLY A 1 235 ? 43.573 5.333 -71.764 1.00 96.81 235 GLY A CA 1
ATOM 1874 C C . GLY A 1 235 ? 43.762 6.382 -72.861 1.00 96.81 235 GLY A C 1
ATOM 1875 O O . GLY A 1 235 ? 44.644 6.236 -73.711 1.00 96.81 235 GLY A O 1
ATOM 1876 N N . ARG A 1 236 ? 42.987 7.474 -72.809 1.00 96.88 236 ARG A N 1
ATOM 1877 C CA . ARG A 1 236 ? 43.120 8.609 -73.740 1.00 96.88 236 ARG A CA 1
ATOM 1878 C C . ARG A 1 236 ? 44.479 9.296 -73.617 1.00 96.88 236 ARG A C 1
ATOM 1880 O O . ARG A 1 236 ? 45.090 9.583 -74.641 1.00 96.88 236 ARG A O 1
ATOM 1887 N N . ILE A 1 237 ? 44.972 9.510 -72.395 1.00 96.81 237 ILE A N 1
ATOM 1888 C CA . ILE A 1 237 ? 46.304 10.082 -72.145 1.00 96.81 237 ILE A CA 1
ATOM 1889 C C . ILE A 1 237 ? 47.379 9.204 -72.790 1.00 96.81 237 ILE A C 1
ATOM 1891 O O . ILE A 1 237 ? 48.146 9.701 -73.607 1.00 96.81 237 ILE A O 1
ATOM 1895 N N . ARG A 1 238 ? 47.375 7.890 -72.530 1.00 97.00 238 ARG A N 1
ATOM 1896 C CA . ARG A 1 238 ? 48.343 6.956 -73.133 1.00 97.00 238 ARG A CA 1
ATOM 1897 C C . ARG A 1 238 ? 48.289 6.938 -74.663 1.00 97.00 238 ARG A C 1
ATOM 1899 O O . ARG A 1 238 ? 49.320 6.777 -75.315 1.00 97.00 238 ARG A O 1
ATOM 1906 N N . ALA A 1 239 ? 47.104 7.083 -75.257 1.00 95.94 239 ALA A N 1
ATOM 1907 C CA . ALA A 1 239 ? 46.956 7.190 -76.708 1.00 95.94 239 ALA A CA 1
ATOM 1908 C C . ALA A 1 239 ? 47.565 8.496 -77.250 1.00 95.94 239 ALA A C 1
ATOM 1910 O O . ALA A 1 239 ? 48.351 8.450 -78.196 1.00 95.94 239 ALA A O 1
ATOM 1911 N N . LEU A 1 240 ? 47.271 9.633 -76.608 1.00 95.31 240 LEU A N 1
ATOM 1912 C CA . LEU A 1 240 ? 47.827 10.945 -76.958 1.00 95.31 240 LEU A CA 1
ATOM 1913 C C . LEU A 1 240 ? 49.345 11.019 -76.753 1.00 95.31 240 LEU A C 1
ATOM 1915 O O . LEU A 1 240 ? 50.035 11.694 -77.515 1.00 95.31 240 LEU A O 1
ATOM 1919 N N . GLU A 1 241 ? 49.881 10.334 -75.743 1.00 95.06 241 GLU A N 1
ATOM 1920 C CA . GLU A 1 241 ? 51.322 10.207 -75.513 1.00 95.06 241 GLU A CA 1
ATOM 1921 C C . GLU A 1 241 ? 51.996 9.438 -76.650 1.00 95.06 241 GLU A C 1
ATOM 1923 O O . GLU A 1 241 ? 53.004 9.899 -77.184 1.00 95.06 241 GLU A O 1
ATOM 1928 N N . LYS A 1 242 ? 51.417 8.308 -77.078 1.00 96.31 242 LYS A N 1
ATOM 1929 C CA . LYS A 1 242 ? 51.916 7.544 -78.232 1.00 96.31 242 LYS A CA 1
ATOM 1930 C C . LYS A 1 242 ? 51.833 8.347 -79.526 1.00 96.31 242 LYS A C 1
ATOM 1932 O O . LYS A 1 242 ? 52.778 8.325 -80.309 1.00 96.31 242 LYS A O 1
ATOM 1937 N N . GLU A 1 243 ? 50.735 9.064 -79.756 1.00 93.56 243 GLU A N 1
ATOM 1938 C CA . GLU A 1 243 ? 50.596 9.943 -80.918 1.00 93.56 243 GLU A CA 1
ATOM 1939 C C . GLU A 1 243 ? 51.642 11.063 -80.893 1.00 93.56 243 GLU A C 1
ATOM 1941 O O . GLU A 1 243 ? 52.325 11.273 -81.892 1.00 93.56 243 GLU A O 1
ATOM 1946 N N . ASN A 1 244 ? 51.840 11.725 -79.748 1.00 91.69 244 ASN A N 1
ATOM 1947 C CA . ASN A 1 244 ? 52.891 12.729 -79.581 1.00 91.69 244 ASN A CA 1
ATOM 1948 C C . ASN A 1 244 ? 54.281 12.154 -79.831 1.00 91.69 244 ASN A C 1
ATOM 1950 O O . ASN A 1 244 ? 55.101 12.811 -80.466 1.00 91.69 244 ASN A O 1
ATOM 1954 N N . GLU A 1 245 ? 54.558 10.947 -79.350 1.00 94.81 245 GLU A N 1
ATOM 1955 C CA . GLU A 1 245 ? 55.839 10.285 -79.573 1.00 94.81 245 GLU A CA 1
ATOM 1956 C C . GLU A 1 245 ? 56.053 9.982 -81.063 1.00 94.81 245 GLU A C 1
ATOM 1958 O O . GLU A 1 245 ? 57.104 10.298 -81.618 1.00 94.81 245 GLU A O 1
ATOM 1963 N N . ILE A 1 246 ? 55.027 9.490 -81.762 1.00 92.00 246 ILE A N 1
ATOM 1964 C CA . ILE A 1 246 ? 55.064 9.288 -83.217 1.00 92.00 246 ILE A CA 1
ATOM 1965 C C . ILE A 1 246 ? 55.244 10.621 -83.952 1.00 92.00 246 ILE A C 1
ATOM 1967 O O . ILE A 1 246 ? 56.037 10.702 -84.888 1.00 92.00 246 ILE A O 1
ATOM 1971 N N . LEU A 1 247 ? 54.530 11.677 -83.555 1.00 91.31 247 LEU A N 1
ATOM 1972 C CA . LEU A 1 247 ? 54.669 13.010 -84.142 1.00 91.31 247 LEU A CA 1
ATOM 1973 C C . LEU A 1 247 ? 56.077 13.564 -83.910 1.00 91.31 247 LEU A C 1
ATOM 1975 O O . LEU A 1 247 ? 56.684 14.073 -84.849 1.00 91.31 247 LEU A O 1
ATOM 1979 N N . ARG A 1 248 ? 56.649 13.396 -82.714 1.00 88.38 248 ARG A N 1
ATOM 1980 C CA . ARG A 1 248 ? 58.041 13.754 -82.411 1.00 88.38 248 ARG A CA 1
ATOM 1981 C C . ARG A 1 248 ? 59.027 12.966 -83.257 1.00 88.38 248 ARG A C 1
ATOM 1983 O O . ARG A 1 248 ? 59.964 13.566 -83.767 1.00 88.38 248 ARG A O 1
ATOM 1990 N N . GLN A 1 249 ? 58.815 11.668 -83.458 1.00 86.94 249 GLN A N 1
ATOM 1991 C CA . GLN A 1 249 ? 59.650 10.848 -84.339 1.00 86.94 249 GLN A CA 1
ATOM 1992 C C . GLN A 1 249 ? 59.523 11.269 -85.805 1.00 86.94 249 GLN A C 1
ATOM 1994 O O . GLN A 1 249 ? 60.536 11.383 -86.489 1.00 86.94 249 GLN A O 1
ATOM 1999 N N . LYS A 1 250 ? 58.310 11.570 -86.288 1.00 87.19 250 LYS A N 1
ATOM 2000 C CA . LYS A 1 250 ? 58.071 12.102 -87.640 1.00 87.19 250 LYS A CA 1
ATOM 2001 C C . LYS A 1 250 ? 58.746 13.459 -87.838 1.00 87.19 250 LYS A C 1
ATOM 2003 O O . LYS A 1 250 ? 59.386 13.663 -88.865 1.00 87.19 250 LYS A O 1
ATOM 2008 N N . VAL A 1 251 ? 58.657 14.351 -86.850 1.00 77.12 251 VAL A N 1
ATOM 2009 C CA . VAL A 1 251 ? 59.331 15.657 -86.840 1.00 77.12 251 VAL A CA 1
ATOM 2010 C C . VAL A 1 251 ? 60.846 15.483 -86.749 1.00 77.12 251 VAL A C 1
ATOM 2012 O O . VAL A 1 251 ? 61.560 16.099 -87.522 1.00 77.12 251 VAL A O 1
ATOM 2015 N N . ALA A 1 252 ? 61.366 14.602 -85.895 1.00 73.69 252 ALA A N 1
ATOM 2016 C CA . ALA A 1 252 ? 62.795 14.298 -85.818 1.00 73.69 252 ALA A CA 1
ATOM 2017 C C . ALA A 1 252 ? 63.320 13.648 -87.111 1.00 73.69 252 ALA A C 1
ATOM 2019 O O . ALA A 1 252 ? 64.444 13.927 -87.521 1.00 73.69 252 ALA A O 1
ATOM 2020 N N . GLY A 1 253 ? 62.512 12.821 -87.778 1.00 63.88 253 GLY A N 1
ATOM 2021 C CA . GLY A 1 253 ? 62.798 12.250 -89.094 1.00 63.88 253 GLY A CA 1
ATOM 2022 C C . GLY A 1 253 ? 62.820 13.309 -90.198 1.00 63.88 253 GLY A C 1
ATOM 2023 O O . GLY A 1 253 ? 63.756 13.330 -90.989 1.00 63.88 253 GLY A O 1
ATOM 2024 N N . HIS A 1 254 ? 61.865 14.245 -90.190 1.00 58.72 254 HIS A N 1
ATOM 2025 C CA . HIS A 1 254 ? 61.845 15.408 -91.090 1.00 58.72 254 HIS A CA 1
ATOM 2026 C C . HIS A 1 254 ? 62.962 16.430 -90.790 1.00 58.72 254 HIS A C 1
ATOM 2028 O O . HIS A 1 254 ? 63.514 17.028 -91.710 1.00 58.72 254 HIS A O 1
ATOM 2034 N N . LEU A 1 255 ? 63.355 16.613 -89.526 1.00 50.16 255 LEU A N 1
ATOM 2035 C CA . LEU A 1 255 ? 64.442 17.512 -89.106 1.00 50.16 255 LEU A CA 1
ATOM 2036 C C . LEU A 1 255 ? 65.834 16.889 -89.297 1.00 50.16 255 LEU A C 1
ATOM 2038 O O . LEU A 1 255 ? 66.820 17.614 -89.421 1.00 50.16 255 LEU A O 1
ATOM 2042 N N . ARG A 1 256 ? 65.943 15.556 -89.392 1.00 52.69 256 ARG A N 1
ATOM 2043 C CA . ARG A 1 256 ? 67.159 14.885 -89.890 1.00 52.69 256 ARG A CA 1
ATOM 2044 C C . ARG A 1 256 ? 67.417 15.193 -91.370 1.00 52.69 256 ARG A C 1
ATOM 2046 O O . ARG A 1 256 ? 68.572 15.150 -91.779 1.00 52.69 256 ARG A O 1
ATOM 2053 N N . SER A 1 257 ? 66.391 15.589 -92.128 1.00 48.69 257 SER A N 1
ATOM 2054 C CA . SER A 1 257 ? 66.517 16.154 -93.480 1.00 48.69 257 SER A CA 1
ATOM 2055 C C . SER A 1 257 ? 66.564 17.690 -93.536 1.00 48.69 257 SER A C 1
ATOM 2057 O O . SER A 1 257 ? 66.625 18.248 -94.627 1.00 48.69 257 SER A O 1
ATOM 2059 N N . GLY A 1 258 ? 66.599 18.404 -92.406 1.00 48.47 258 GLY A N 1
ATOM 2060 C CA . GLY A 1 258 ? 66.702 19.863 -92.439 1.00 48.47 258 GLY A CA 1
ATOM 2061 C C . GLY A 1 258 ? 66.708 20.532 -91.068 1.00 48.47 258 GLY A C 1
ATOM 2062 O O . GLY A 1 258 ? 65.666 20.682 -90.446 1.00 48.47 258 GLY A O 1
ATOM 2063 N N . LEU A 1 259 ? 67.894 21.013 -90.682 1.00 44.81 259 LEU A N 1
ATOM 2064 C CA . LEU A 1 259 ? 68.163 22.112 -89.742 1.00 44.81 259 LEU A CA 1
ATOM 2065 C C . LEU A 1 259 ? 67.746 21.948 -88.264 1.00 44.81 259 LEU A C 1
ATOM 2067 O O . LEU A 1 259 ? 66.606 22.133 -87.848 1.00 44.81 259 LEU A O 1
ATOM 2071 N N . ARG A 1 260 ? 68.784 21.781 -87.429 1.00 47.34 260 ARG A N 1
ATOM 2072 C CA . ARG A 1 260 ? 68.795 22.167 -86.011 1.00 47.34 260 ARG A CA 1
ATOM 2073 C C . ARG A 1 260 ? 68.688 23.691 -85.904 1.00 47.34 260 ARG A C 1
ATOM 2075 O O . ARG A 1 260 ? 69.673 24.385 -86.127 1.00 47.34 260 ARG A O 1
ATOM 2082 N N . SER A 1 261 ? 67.534 24.211 -85.509 1.00 47.53 261 SER A N 1
ATOM 2083 C CA . SER A 1 261 ? 67.425 25.531 -84.880 1.00 47.53 261 SER A CA 1
ATOM 2084 C C . SER A 1 261 ? 66.102 25.605 -84.123 1.00 47.53 261 SER A C 1
ATOM 2086 O O . SER A 1 261 ? 65.054 25.361 -84.712 1.00 47.53 261 SER A O 1
ATOM 2088 N N . GLY A 1 262 ? 66.138 25.893 -82.817 1.00 51.00 262 GLY A N 1
ATOM 2089 C CA . GLY A 1 262 ? 64.906 26.113 -82.049 1.00 51.00 262 GLY A CA 1
ATOM 2090 C C . GLY A 1 262 ? 64.878 25.657 -80.589 1.00 51.00 262 GLY A C 1
ATOM 2091 O O . GLY A 1 262 ? 63.796 25.580 -80.021 1.00 51.00 262 GLY A O 1
ATOM 2092 N N . LEU A 1 263 ? 66.013 25.389 -79.934 1.00 49.69 263 LEU A N 1
ATOM 2093 C CA . LEU A 1 263 ? 66.067 25.187 -78.473 1.00 49.69 263 LEU A CA 1
ATOM 2094 C C . LEU A 1 263 ? 66.087 26.537 -77.719 1.00 49.69 263 LEU A C 1
ATOM 2096 O O . LEU A 1 263 ? 66.961 26.783 -76.898 1.00 49.69 263 LEU A O 1
ATOM 2100 N N . LEU A 1 264 ? 65.170 27.459 -78.035 1.00 52.53 264 LEU A N 1
ATOM 2101 C CA . LEU A 1 264 ? 65.124 28.797 -77.410 1.00 52.53 264 LEU A CA 1
ATOM 2102 C C . LEU A 1 264 ? 63.707 29.294 -77.068 1.00 52.53 264 LEU A C 1
ATOM 2104 O O . LEU A 1 264 ? 63.537 30.426 -76.620 1.00 52.53 264 LEU A O 1
ATOM 2108 N N . THR A 1 265 ? 62.673 28.465 -77.210 1.00 53.44 265 THR A N 1
ATOM 2109 C CA . THR A 1 265 ? 61.270 28.879 -77.002 1.00 53.44 265 THR A CA 1
ATOM 2110 C C . THR A 1 265 ? 60.585 28.265 -75.779 1.00 53.44 265 THR A C 1
ATOM 2112 O O . THR A 1 265 ? 59.427 28.583 -75.525 1.00 53.44 265 THR A O 1
ATOM 2115 N N . LEU A 1 266 ? 61.282 27.474 -74.951 1.00 48.88 266 LEU A N 1
ATOM 2116 C CA . LEU A 1 266 ? 60.686 26.891 -73.735 1.00 48.88 266 LEU A CA 1
ATOM 2117 C C . LEU A 1 266 ? 60.613 27.869 -72.542 1.00 48.88 266 LEU A C 1
ATOM 2119 O O . LEU A 1 266 ? 59.796 27.691 -71.646 1.00 48.88 266 LEU A O 1
ATOM 2123 N N . GLY A 1 267 ? 61.424 28.934 -72.535 1.00 47.53 267 GLY A N 1
ATOM 2124 C CA . GLY A 1 267 ? 61.489 29.907 -71.430 1.00 47.53 267 GLY A CA 1
ATOM 2125 C C . GLY A 1 267 ? 60.424 31.014 -71.449 1.00 47.53 267 GLY A C 1
ATOM 2126 O O . GLY A 1 267 ? 60.400 31.853 -70.550 1.00 47.53 267 GLY A O 1
ATOM 2127 N N . LYS A 1 268 ? 59.558 31.063 -72.472 1.00 48.84 268 LYS A N 1
ATOM 2128 C CA . LYS A 1 268 ? 58.551 32.133 -72.637 1.00 48.84 268 LYS A CA 1
ATOM 2129 C C . LYS A 1 268 ? 57.118 31.721 -72.274 1.00 48.84 268 LYS A C 1
ATOM 2131 O O . LYS A 1 268 ? 56.270 32.597 -72.147 1.00 48.84 268 LYS A O 1
ATOM 2136 N N . LEU A 1 269 ? 56.851 30.435 -72.035 1.00 49.41 269 LEU A N 1
ATOM 2137 C CA . LEU A 1 269 ? 55.510 29.932 -71.688 1.00 49.41 269 LEU A CA 1
ATOM 2138 C C . LEU A 1 269 ? 55.262 29.789 -70.179 1.00 49.41 269 LEU A C 1
ATOM 2140 O O . LEU A 1 269 ? 54.116 29.807 -69.744 1.00 49.41 269 LEU A O 1
ATOM 2144 N N . THR A 1 270 ? 56.307 29.751 -69.353 1.00 49.59 270 THR A N 1
ATOM 2145 C CA . THR A 1 270 ? 56.179 29.658 -67.887 1.00 49.59 270 THR A CA 1
ATOM 2146 C C . THR A 1 270 ? 55.672 30.937 -67.217 1.00 49.59 270 THR A C 1
ATOM 2148 O O . THR A 1 270 ? 55.262 30.888 -66.063 1.00 49.59 270 THR A O 1
ATOM 2151 N N . ARG A 1 271 ? 55.632 32.076 -67.925 1.00 49.00 271 ARG A N 1
ATOM 2152 C CA . ARG A 1 271 ? 55.126 33.355 -67.386 1.00 49.00 271 ARG A CA 1
ATOM 2153 C C . ARG A 1 271 ? 53.679 33.698 -67.751 1.00 49.00 271 ARG A C 1
ATOM 2155 O O . ARG A 1 271 ? 53.159 34.668 -67.217 1.00 49.00 271 ARG A O 1
ATOM 2162 N N . PHE A 1 272 ? 53.015 32.901 -68.590 1.00 49.59 272 PHE A N 1
ATOM 2163 C CA . PHE A 1 272 ? 51.593 33.093 -68.920 1.00 49.59 272 PHE A CA 1
ATOM 2164 C C . PHE A 1 272 ? 50.643 32.166 -68.136 1.00 49.59 272 PHE A C 1
ATOM 2166 O O . PHE A 1 272 ? 49.431 32.364 -68.177 1.00 49.59 272 PHE A O 1
ATOM 2173 N N . CYS A 1 273 ? 51.167 31.198 -67.373 1.00 51.19 273 CYS A N 1
ATOM 2174 C CA . CYS A 1 273 ? 50.358 30.249 -66.593 1.00 51.19 273 CYS A CA 1
ATOM 2175 C C . CYS A 1 273 ? 49.993 30.716 -65.173 1.00 51.19 273 CYS A C 1
ATOM 2177 O O . CYS A 1 273 ? 49.253 30.017 -64.486 1.00 51.19 273 CYS A O 1
ATOM 2179 N N . ALA A 1 274 ? 50.410 31.912 -64.746 1.00 50.97 274 ALA A N 1
ATOM 2180 C CA . ALA A 1 274 ? 49.771 32.610 -63.627 1.00 50.97 274 ALA A CA 1
ATOM 2181 C C . ALA A 1 274 ? 48.445 33.222 -64.122 1.00 50.97 274 ALA A C 1
ATOM 2183 O O . ALA A 1 274 ? 48.290 34.434 -64.240 1.00 50.97 274 ALA A O 1
ATOM 2184 N N . SER A 1 275 ? 47.523 32.359 -64.552 1.00 56.91 275 SER A N 1
ATOM 2185 C CA . SER A 1 275 ? 46.257 32.758 -65.158 1.00 56.91 275 SER A CA 1
ATOM 2186 C C . SER A 1 275 ? 45.314 33.313 -64.079 1.00 56.91 275 SER A C 1
ATOM 2188 O O . SER A 1 275 ? 45.091 32.624 -63.079 1.00 56.91 275 SER A O 1
ATOM 2190 N N . PRO A 1 276 ? 44.680 34.486 -64.279 1.00 62.19 276 PRO A N 1
ATOM 2191 C CA . PRO A 1 276 ? 43.665 35.022 -63.362 1.00 62.19 276 PRO A CA 1
ATOM 2192 C C . PRO A 1 276 ? 42.480 34.062 -63.153 1.00 62.19 276 PRO A C 1
ATOM 2194 O O . PRO A 1 276 ? 41.756 34.173 -62.165 1.00 62.19 276 PRO A O 1
ATOM 2197 N N . SER A 1 277 ? 42.305 33.066 -64.031 1.00 65.88 277 SER A N 1
ATOM 2198 C CA . SER A 1 277 ? 41.317 31.993 -63.874 1.00 65.88 277 SER A CA 1
ATOM 2199 C C . SER A 1 277 ? 41.557 31.118 -62.640 1.00 65.88 277 SER A C 1
ATOM 2201 O O . SER A 1 277 ? 40.595 30.743 -61.976 1.00 65.88 277 SER A O 1
ATOM 2203 N N . PHE A 1 278 ? 42.818 30.848 -62.287 1.00 66.88 278 PHE A N 1
ATOM 2204 C CA . PHE A 1 278 ? 43.169 30.055 -61.108 1.00 66.88 278 PHE A CA 1
ATOM 2205 C C . PHE A 1 278 ? 42.881 30.834 -59.826 1.00 66.88 278 PHE A C 1
ATOM 2207 O O . PHE A 1 278 ? 42.316 30.297 -58.880 1.00 66.88 278 PHE A O 1
ATOM 2214 N N . GLN A 1 279 ? 43.180 32.133 -59.829 1.00 73.50 279 GLN A N 1
ATOM 2215 C CA . GLN A 1 279 ? 42.838 33.036 -58.732 1.00 73.50 279 GLN A CA 1
ATOM 2216 C C . GLN A 1 279 ? 41.319 33.170 -58.570 1.00 73.50 279 GLN A C 1
ATOM 2218 O O . GLN A 1 279 ? 40.811 33.065 -57.460 1.00 73.50 279 GLN A O 1
ATOM 2223 N N . THR A 1 280 ? 40.581 33.277 -59.678 1.00 72.88 280 THR A N 1
ATOM 2224 C CA . THR A 1 280 ? 39.109 33.320 -59.668 1.00 72.88 280 THR A CA 1
ATOM 2225 C C . THR A 1 280 ? 38.498 31.997 -59.186 1.00 72.88 280 THR A C 1
ATOM 2227 O O . THR A 1 280 ? 37.492 32.008 -58.480 1.00 72.88 280 THR A O 1
ATOM 22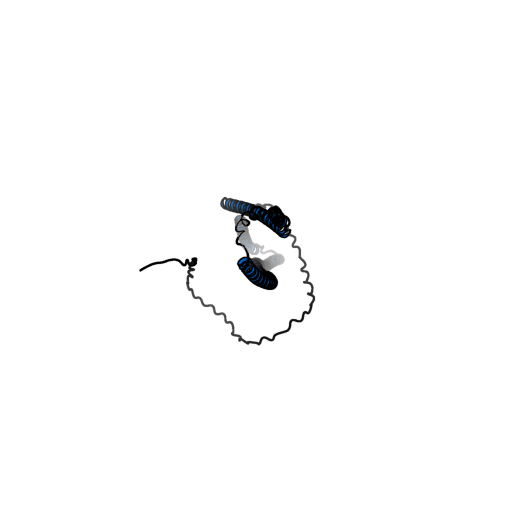30 N N . GLN A 1 281 ? 39.098 30.850 -59.523 1.00 77.62 281 GLN A N 1
ATOM 2231 C CA . GLN A 1 281 ? 38.670 29.543 -59.012 1.00 77.62 281 GLN A CA 1
ATOM 2232 C C . GLN A 1 281 ? 38.973 29.371 -57.523 1.00 77.62 281 GLN A C 1
ATOM 2234 O O . GLN A 1 281 ? 38.126 28.856 -56.802 1.00 77.62 281 GLN A O 1
ATOM 2239 N N . ILE A 1 282 ? 40.123 29.850 -57.041 1.00 76.06 282 ILE A N 1
ATOM 2240 C CA . ILE A 1 282 ? 40.455 29.843 -55.610 1.00 76.06 282 ILE A CA 1
ATOM 2241 C C . ILE A 1 282 ? 39.472 30.723 -54.831 1.00 76.06 282 ILE A C 1
ATOM 2243 O O . ILE A 1 282 ? 38.948 30.280 -53.813 1.00 76.06 282 ILE A O 1
ATOM 2247 N N . THR A 1 283 ? 39.150 31.922 -55.330 1.00 76.94 283 THR A N 1
ATOM 2248 C CA . THR A 1 283 ? 38.143 32.786 -54.700 1.00 76.94 283 THR A CA 1
ATOM 2249 C C . THR A 1 283 ? 36.759 32.138 -54.715 1.00 76.94 283 THR A C 1
ATOM 2251 O O . THR A 1 283 ? 36.082 32.176 -53.695 1.00 76.94 283 THR A O 1
ATOM 2254 N N . ARG A 1 284 ? 36.360 31.477 -55.814 1.00 79.94 284 ARG A N 1
ATOM 2255 C CA . ARG A 1 284 ? 35.094 30.724 -55.883 1.00 79.94 284 ARG A CA 1
ATOM 2256 C C . ARG A 1 284 ? 35.039 29.584 -54.869 1.00 79.94 284 ARG A C 1
ATOM 2258 O O . ARG A 1 284 ? 34.087 29.534 -54.099 1.00 79.94 284 ARG A O 1
ATOM 2265 N N . LEU A 1 285 ? 36.073 28.747 -54.804 1.00 77.00 285 LEU A N 1
ATOM 2266 C CA . LEU A 1 285 ? 36.156 27.651 -53.834 1.00 77.00 285 LEU A CA 1
ATOM 2267 C C . LEU A 1 285 ? 36.161 28.170 -52.389 1.00 77.00 285 LEU A C 1
ATOM 2269 O O . LEU A 1 285 ? 35.489 27.605 -51.535 1.00 77.00 285 LEU A O 1
ATOM 2273 N N . GLN A 1 286 ? 36.848 29.280 -52.100 1.00 75.88 286 GLN A N 1
ATOM 2274 C CA . GLN A 1 286 ? 36.793 29.909 -50.776 1.00 75.88 286 GLN A CA 1
ATOM 2275 C C . GLN A 1 286 ? 35.405 30.468 -50.443 1.00 75.88 286 GLN A C 1
ATOM 2277 O O . GLN A 1 286 ? 34.964 30.314 -49.302 1.00 75.88 286 GLN A O 1
ATOM 2282 N N . THR A 1 287 ? 34.701 31.083 -51.402 1.00 71.75 287 THR A N 1
ATOM 2283 C CA . THR A 1 287 ? 33.325 31.567 -51.196 1.00 71.75 287 THR A CA 1
ATOM 2284 C C . THR A 1 287 ? 32.323 30.429 -51.036 1.00 71.75 287 THR A C 1
ATOM 2286 O O . THR A 1 287 ? 31.401 30.554 -50.239 1.00 71.75 287 THR A O 1
ATOM 2289 N N . GLU A 1 288 ? 32.522 29.308 -51.727 1.00 73.25 288 GLU A N 1
ATOM 2290 C CA . GLU A 1 288 ? 31.673 28.112 -51.663 1.00 73.25 288 GLU A CA 1
ATOM 2291 C C . GLU A 1 288 ? 31.861 27.382 -50.322 1.00 73.25 288 GLU A C 1
ATOM 2293 O O . GLU A 1 288 ? 30.891 27.131 -49.616 1.00 73.25 288 GLU A O 1
ATOM 2298 N N . ILE A 1 289 ? 33.107 27.219 -49.859 1.00 69.75 289 ILE A N 1
ATOM 2299 C CA . ILE A 1 289 ? 33.416 26.675 -48.523 1.00 69.75 289 ILE A CA 1
ATOM 2300 C C . ILE A 1 289 ? 32.861 27.568 -47.398 1.00 69.75 289 ILE A C 1
ATOM 2302 O O . ILE A 1 289 ? 32.386 27.068 -46.378 1.00 69.75 289 ILE A O 1
ATOM 2306 N N . THR A 1 290 ? 32.907 28.898 -47.545 1.00 65.69 290 THR A N 1
ATOM 2307 C CA . THR A 1 290 ? 32.340 29.817 -46.535 1.00 65.69 290 THR A CA 1
ATOM 2308 C C . THR A 1 290 ? 30.813 29.892 -46.583 1.00 65.69 290 THR A C 1
ATOM 2310 O O . THR A 1 290 ? 30.188 30.065 -45.533 1.00 65.69 290 THR A O 1
ATOM 2313 N N . THR A 1 291 ? 30.184 29.705 -47.748 1.00 59.66 291 THR A N 1
ATOM 2314 C CA . THR A 1 291 ? 28.717 29.630 -47.852 1.00 59.66 291 THR A CA 1
ATOM 2315 C C . THR A 1 291 ? 28.171 28.288 -47.377 1.00 59.66 291 THR A C 1
ATOM 2317 O O . THR A 1 291 ? 27.203 28.291 -46.622 1.00 59.66 291 THR A O 1
ATOM 2320 N N . GLU A 1 292 ? 28.799 27.151 -47.679 1.00 57.56 292 GLU A N 1
ATOM 2321 C CA . GLU A 1 292 ? 28.388 25.835 -47.154 1.00 57.56 292 GLU A CA 1
ATOM 2322 C C . GLU A 1 292 ? 28.463 25.773 -45.620 1.00 57.56 292 GLU A C 1
ATOM 2324 O O . GLU A 1 292 ? 27.534 25.295 -44.966 1.00 57.56 292 GLU A O 1
ATOM 2329 N N . ARG A 1 293 ? 29.507 26.362 -45.024 1.00 60.09 293 ARG A N 1
ATOM 2330 C CA . ARG A 1 293 ? 29.681 26.420 -43.562 1.00 60.09 293 ARG A CA 1
ATOM 2331 C C . ARG A 1 293 ? 28.688 27.350 -42.849 1.00 60.09 293 ARG A C 1
ATOM 2333 O O . ARG A 1 293 ? 28.511 27.244 -41.646 1.00 60.09 293 ARG A O 1
ATOM 2340 N N . THR A 1 294 ? 28.040 28.273 -43.563 1.00 55.53 294 THR A N 1
ATOM 2341 C CA . THR A 1 294 ? 27.059 29.223 -42.989 1.00 55.53 294 THR A CA 1
ATOM 2342 C C . THR A 1 294 ? 25.602 28.877 -43.326 1.00 55.53 294 THR A C 1
ATOM 2344 O O . THR A 1 294 ? 24.668 29.340 -42.655 1.00 55.53 294 THR A O 1
ATOM 2347 N N . SER A 1 295 ? 25.390 28.041 -44.347 1.00 53.50 295 SER A N 1
ATOM 2348 C CA . SER A 1 295 ? 24.074 27.641 -44.857 1.00 53.50 295 SER A CA 1
ATOM 2349 C C . SER A 1 295 ? 23.636 26.237 -44.440 1.00 53.50 295 SER A C 1
ATOM 2351 O O . SER A 1 295 ? 22.495 25.865 -44.719 1.00 53.50 295 SER A O 1
ATOM 2353 N N . SER A 1 296 ? 24.467 25.475 -43.719 1.00 58.31 296 SER A N 1
ATOM 2354 C CA . SER A 1 296 ? 24.081 24.143 -43.258 1.00 58.31 296 SER A CA 1
ATOM 2355 C C . SER A 1 296 ? 22.962 24.241 -42.198 1.00 58.31 296 SER A C 1
ATOM 2357 O O . SER A 1 296 ? 23.152 24.536 -41.018 1.00 58.31 296 SER A O 1
ATOM 2359 N N . ALA A 1 297 ? 21.719 24.049 -42.649 1.00 60.47 297 ALA A N 1
ATOM 2360 C CA . ALA A 1 297 ? 20.531 24.042 -41.796 1.00 60.47 297 ALA A CA 1
ATOM 2361 C C . ALA A 1 297 ? 20.649 22.992 -40.677 1.00 60.47 297 ALA A C 1
ATOM 2363 O O . ALA A 1 297 ? 20.163 23.217 -39.575 1.00 60.47 297 ALA A O 1
ATOM 2364 N N . SER A 1 298 ? 21.381 21.902 -40.936 1.00 68.12 298 SER A N 1
ATOM 2365 C CA . SER A 1 298 ? 21.708 20.865 -39.956 1.00 68.12 298 SER A CA 1
ATOM 2366 C C . SER A 1 298 ? 22.514 21.396 -38.766 1.00 68.12 298 SER A C 1
ATOM 2368 O O . SER A 1 298 ? 22.249 20.995 -37.637 1.00 68.12 298 SER A O 1
ATOM 2370 N N . GLU A 1 299 ? 23.475 22.298 -38.979 1.00 76.06 299 GLU A N 1
ATOM 2371 C CA . GLU A 1 299 ? 24.282 22.870 -37.894 1.00 76.06 299 GLU A CA 1
ATOM 2372 C C . GLU A 1 299 ? 23.461 23.853 -37.057 1.00 76.06 299 GLU A C 1
ATOM 2374 O O . GLU A 1 299 ? 23.536 23.819 -35.833 1.00 76.06 299 GLU A O 1
ATOM 2379 N N . LYS A 1 300 ? 22.566 24.629 -37.685 1.00 79.62 300 LYS A N 1
ATOM 2380 C CA . LYS A 1 300 ? 21.606 25.491 -36.969 1.00 79.62 300 LYS A CA 1
ATOM 2381 C C . LYS A 1 300 ? 20.600 24.678 -36.149 1.00 79.62 300 LYS A C 1
ATOM 2383 O O . LYS A 1 300 ? 20.304 25.045 -35.017 1.00 79.62 300 LYS A O 1
ATOM 2388 N N . THR A 1 301 ? 20.096 23.561 -36.680 1.00 85.44 301 THR A N 1
ATOM 2389 C CA . THR A 1 301 ? 19.200 22.654 -35.943 1.00 85.44 301 THR A CA 1
ATOM 2390 C C . THR A 1 301 ? 19.910 21.996 -34.761 1.00 85.44 301 THR A C 1
ATOM 2392 O O . THR A 1 301 ? 19.346 21.945 -33.669 1.00 85.44 301 THR A O 1
ATOM 2395 N N . LEU A 1 302 ? 21.156 21.544 -34.941 1.00 85.06 302 LEU A N 1
ATOM 2396 C CA . LEU A 1 302 ? 21.972 21.015 -33.845 1.00 85.06 302 LEU A CA 1
ATOM 2397 C C . LEU A 1 302 ? 2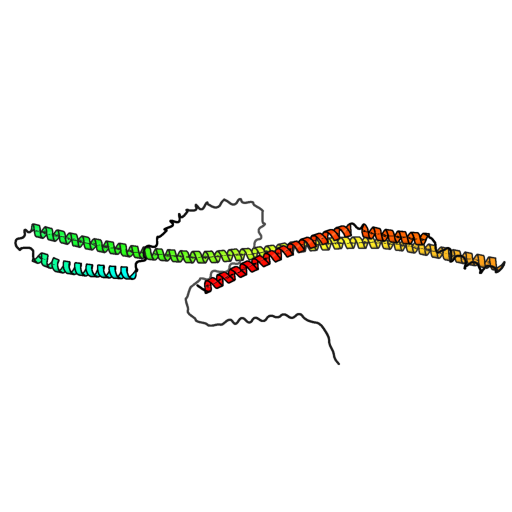2.255 22.085 -32.788 1.00 85.06 302 LEU A C 1
ATOM 2399 O O . LEU A 1 302 ? 22.105 21.820 -31.600 1.00 85.06 302 LEU A O 1
ATOM 2403 N N . GLN A 1 303 ? 22.591 23.303 -33.205 1.00 90.38 303 GLN A N 1
ATOM 2404 C CA . GLN A 1 303 ? 22.844 24.421 -32.302 1.00 90.38 303 GLN A CA 1
ATOM 2405 C C . GLN A 1 303 ? 21.602 24.777 -31.472 1.00 90.38 303 GLN A C 1
ATOM 2407 O O . GLN A 1 303 ? 21.711 24.937 -30.259 1.00 90.38 303 GLN A O 1
ATOM 2412 N N . LEU A 1 304 ? 20.413 24.806 -32.085 1.00 88.50 304 LEU A N 1
ATOM 2413 C CA . LEU A 1 304 ? 19.146 25.001 -31.370 1.00 88.50 304 LEU A CA 1
ATOM 2414 C C . LEU A 1 304 ? 18.861 23.869 -30.375 1.00 88.50 304 LEU A C 1
ATOM 2416 O O . LEU A 1 304 ? 18.446 24.141 -29.250 1.00 88.50 304 LEU A O 1
ATOM 2420 N N . LYS A 1 305 ? 19.126 22.610 -30.750 1.00 94.12 305 LYS A N 1
ATOM 2421 C CA . LYS A 1 305 ? 18.934 21.457 -29.859 1.00 94.12 305 LYS A CA 1
ATOM 2422 C C . LYS A 1 305 ? 19.883 21.491 -28.661 1.00 94.12 305 LYS A C 1
ATOM 2424 O O . LYS A 1 305 ? 19.477 21.171 -27.549 1.00 94.12 305 LYS A O 1
ATOM 2429 N N . ILE A 1 306 ? 21.128 21.916 -28.876 1.00 94.00 306 ILE A N 1
ATOM 2430 C CA . ILE A 1 306 ? 22.109 22.122 -27.806 1.00 94.00 306 ILE A CA 1
ATOM 2431 C C . ILE A 1 306 ? 21.629 23.223 -26.854 1.00 94.00 306 ILE A C 1
ATOM 2433 O O . ILE A 1 306 ? 21.641 23.018 -25.644 1.00 94.00 306 ILE A O 1
ATOM 2437 N N . SER A 1 307 ? 21.159 24.360 -27.374 1.00 94.06 307 SER A N 1
ATOM 2438 C CA . SER A 1 307 ? 20.619 25.444 -26.542 1.00 94.06 307 SER A CA 1
ATOM 2439 C C . SER A 1 307 ? 19.387 25.021 -25.734 1.00 94.06 307 SER A C 1
ATOM 2441 O O . SER A 1 307 ? 19.287 25.363 -24.560 1.00 94.06 307 SER A O 1
ATOM 2443 N N . GLU A 1 308 ? 18.478 24.242 -26.324 1.00 95.38 308 GLU A N 1
ATOM 2444 C CA . GLU A 1 308 ? 17.307 23.689 -25.630 1.00 95.38 308 GLU A CA 1
ATOM 2445 C C . GLU A 1 308 ? 17.717 22.738 -24.494 1.00 95.38 308 GLU A C 1
ATOM 2447 O O . GLU A 1 308 ? 17.232 22.865 -23.371 1.00 95.38 308 GLU A O 1
ATOM 2452 N N . LEU A 1 309 ? 18.653 21.819 -24.759 1.00 96.31 309 LEU A N 1
ATOM 2453 C CA . LEU A 1 309 ? 19.164 20.894 -23.745 1.00 96.31 309 LEU A CA 1
ATOM 2454 C C . LEU A 1 309 ? 19.865 21.629 -22.598 1.00 96.31 309 LEU A C 1
ATOM 2456 O O . LEU A 1 309 ? 19.668 21.266 -21.441 1.00 96.31 309 LEU A O 1
ATOM 2460 N N . LEU A 1 310 ? 20.636 22.678 -22.894 1.00 94.75 310 LEU A N 1
ATOM 2461 C CA . LEU A 1 310 ? 21.262 23.517 -21.870 1.00 94.75 310 LEU A CA 1
ATOM 2462 C C . LEU A 1 310 ? 20.215 24.222 -20.996 1.00 94.75 310 LEU A C 1
ATOM 2464 O O . LEU A 1 310 ? 20.335 24.180 -19.774 1.00 94.75 310 LEU A O 1
ATOM 2468 N N . ALA A 1 311 ? 19.156 24.781 -21.592 1.00 93.56 311 ALA A N 1
ATOM 2469 C CA . ALA A 1 311 ? 18.067 25.412 -20.843 1.00 93.56 311 ALA A CA 1
ATOM 2470 C C . ALA A 1 311 ? 17.308 24.407 -19.955 1.00 93.56 311 ALA A C 1
ATOM 2472 O O . ALA A 1 311 ? 16.981 24.706 -18.807 1.00 93.56 311 ALA A O 1
ATOM 2473 N N . MET A 1 312 ? 17.070 23.185 -20.446 1.00 94.75 312 MET A N 1
ATOM 2474 C CA . MET A 1 312 ? 16.454 22.120 -19.645 1.00 94.75 312 MET A CA 1
ATOM 2475 C C . MET A 1 312 ? 17.347 21.673 -18.483 1.00 94.75 312 MET A C 1
ATOM 2477 O O . MET A 1 312 ? 16.843 21.389 -17.395 1.00 94.75 312 MET A O 1
ATOM 2481 N N . LEU A 1 313 ? 18.663 21.593 -18.695 1.00 95.38 313 LEU A N 1
ATOM 2482 C CA . LEU A 1 313 ? 19.618 21.265 -17.636 1.00 95.38 313 LEU A CA 1
ATOM 2483 C C . LEU A 1 313 ? 19.674 22.366 -16.574 1.00 95.38 313 LEU A C 1
ATOM 2485 O O . LEU A 1 313 ? 19.647 22.057 -15.386 1.00 95.38 313 LEU A O 1
ATOM 2489 N N . GLU A 1 314 ? 19.664 23.634 -16.978 1.00 95.81 314 GLU A N 1
ATOM 2490 C CA . GLU A 1 314 ? 19.607 24.779 -16.065 1.00 95.81 314 GLU A CA 1
ATOM 2491 C C . GLU A 1 314 ? 18.300 24.795 -15.250 1.00 95.81 314 GLU A C 1
ATOM 2493 O O . GLU A 1 314 ? 18.312 24.952 -14.026 1.00 95.81 314 GLU A O 1
ATOM 2498 N N . GLN A 1 315 ? 17.160 24.520 -15.890 1.00 95.88 315 GLN A N 1
ATOM 2499 C CA . GLN A 1 315 ? 15.875 24.380 -15.202 1.00 95.88 315 GLN A CA 1
ATOM 2500 C C . GLN A 1 315 ? 15.873 23.213 -14.197 1.00 95.88 315 GLN A C 1
ATOM 2502 O O . GLN A 1 315 ? 15.346 23.336 -13.088 1.00 95.88 315 GLN A O 1
ATOM 2507 N N . ARG A 1 316 ? 16.471 22.069 -14.552 1.00 96.00 316 ARG A N 1
ATOM 2508 C CA . ARG A 1 316 ? 16.619 20.945 -13.616 1.00 96.00 316 ARG A CA 1
ATOM 2509 C C . ARG A 1 316 ? 17.518 21.316 -12.443 1.00 96.00 316 ARG A C 1
ATOM 2511 O O . ARG A 1 316 ? 17.149 21.030 -11.309 1.00 96.00 316 ARG A O 1
ATOM 2518 N N . GLN A 1 317 ? 18.631 22.001 -12.697 1.00 96.94 317 GLN A N 1
ATOM 2519 C CA . GLN A 1 317 ? 19.548 22.440 -11.649 1.00 96.94 317 GLN A CA 1
ATOM 2520 C C . GLN A 1 317 ? 18.863 23.381 -10.650 1.00 96.94 317 GLN A C 1
ATOM 2522 O O . GLN A 1 317 ? 18.982 23.170 -9.450 1.00 96.94 317 GLN A O 1
ATOM 2527 N N . THR A 1 318 ? 18.084 24.360 -11.121 1.00 94.19 318 THR A N 1
ATOM 2528 C CA . THR A 1 318 ? 17.330 25.274 -10.236 1.00 94.19 318 THR A CA 1
ATOM 2529 C C . THR A 1 318 ? 16.231 24.569 -9.432 1.00 94.19 318 THR A C 1
ATOM 2531 O O . THR A 1 318 ? 15.928 24.958 -8.303 1.00 94.19 318 THR A O 1
ATOM 2534 N N . THR A 1 319 ? 15.635 23.511 -9.988 1.00 93.88 319 THR A N 1
ATOM 2535 C CA . THR A 1 319 ? 14.644 22.694 -9.271 1.00 93.88 319 THR A CA 1
ATOM 2536 C C . THR A 1 319 ? 15.308 21.876 -8.168 1.00 93.88 319 THR A C 1
ATOM 2538 O O . THR A 1 319 ? 14.791 21.840 -7.053 1.00 93.88 319 THR A O 1
ATOM 2541 N N . ILE A 1 320 ? 16.462 21.269 -8.460 1.00 95.75 320 ILE A N 1
ATOM 2542 C CA . ILE A 1 320 ? 17.248 20.501 -7.488 1.00 95.75 320 ILE A CA 1
ATOM 2543 C C . ILE A 1 320 ? 17.681 21.404 -6.333 1.00 95.75 320 ILE A C 1
ATOM 2545 O O . ILE A 1 320 ? 17.380 21.079 -5.192 1.00 95.75 320 ILE A O 1
ATOM 2549 N N . THR A 1 321 ? 18.262 22.576 -6.605 1.00 95.31 321 THR A N 1
ATOM 2550 C CA . THR A 1 321 ? 18.701 23.493 -5.536 1.00 95.31 321 THR A CA 1
ATOM 2551 C C . THR A 1 321 ? 17.539 23.941 -4.651 1.00 95.31 321 THR A C 1
ATOM 2553 O O . THR A 1 321 ? 17.663 23.995 -3.433 1.00 95.31 321 THR A O 1
ATOM 2556 N N . ARG A 1 322 ? 16.364 24.202 -5.238 1.00 93.81 322 ARG A N 1
ATOM 2557 C CA . ARG A 1 322 ? 15.161 24.544 -4.466 1.00 93.81 322 ARG A CA 1
ATOM 2558 C C . ARG A 1 322 ? 14.678 23.373 -3.604 1.00 93.81 322 ARG A C 1
ATOM 2560 O O . ARG A 1 322 ? 14.187 23.589 -2.500 1.00 93.81 322 ARG A O 1
ATOM 2567 N N . GLN A 1 323 ? 14.763 22.143 -4.108 1.00 93.00 323 GLN A N 1
ATOM 2568 C CA . GLN A 1 323 ? 14.415 20.946 -3.339 1.00 93.00 323 GLN A CA 1
ATOM 2569 C C . GLN A 1 323 ? 15.413 20.696 -2.202 1.00 93.00 323 GLN A C 1
ATOM 2571 O O . GLN A 1 323 ? 14.984 20.377 -1.096 1.00 93.00 323 GLN A O 1
ATOM 2576 N N . GLU A 1 324 ? 16.708 20.899 -2.445 1.00 94.38 324 GLU A N 1
ATOM 2577 C CA . GLU A 1 324 ? 17.766 20.821 -1.431 1.00 94.38 324 GLU A CA 1
ATOM 2578 C C . GLU A 1 324 ? 17.519 21.827 -0.297 1.00 94.38 324 GLU A C 1
ATOM 2580 O O . GLU A 1 324 ? 17.477 21.430 0.864 1.00 94.38 324 GLU A O 1
ATOM 2585 N N . GLU A 1 325 ? 17.203 23.087 -0.615 1.00 94.44 325 GLU A N 1
ATOM 2586 C CA . GLU A 1 325 ? 16.846 24.102 0.389 1.00 94.44 325 GLU A CA 1
ATOM 2587 C C . GLU A 1 325 ? 15.622 23.705 1.234 1.00 94.44 325 GLU A C 1
ATOM 2589 O O . GLU A 1 325 ? 15.561 23.982 2.435 1.00 94.44 325 GLU A O 1
ATOM 2594 N N . VAL A 1 326 ? 14.614 23.068 0.631 1.00 94.44 326 VAL A N 1
ATOM 2595 C CA . VAL A 1 326 ? 13.431 22.584 1.364 1.00 94.44 326 VAL A CA 1
ATOM 2596 C C . VAL A 1 326 ? 13.802 21.420 2.281 1.00 94.44 326 VAL A C 1
ATOM 2598 O O . VAL A 1 326 ? 13.374 21.403 3.437 1.00 94.44 326 VAL A O 1
ATOM 2601 N N . CYS A 1 327 ? 14.612 20.475 1.804 1.00 91.62 327 CYS A N 1
ATOM 2602 C CA . CYS A 1 327 ? 15.124 19.372 2.614 1.00 91.62 327 CYS A CA 1
ATOM 2603 C C . CYS A 1 327 ? 15.948 19.875 3.805 1.00 91.62 327 CYS A C 1
ATOM 2605 O O . CYS A 1 327 ? 15.720 19.421 4.928 1.00 91.62 327 CYS A O 1
ATOM 2607 N N . ASP A 1 328 ? 16.829 20.851 3.592 1.00 93.56 328 ASP A N 1
ATOM 2608 C CA . ASP A 1 328 ? 17.647 21.451 4.648 1.00 93.56 328 ASP A CA 1
ATOM 2609 C C . ASP A 1 328 ? 16.789 22.188 5.684 1.00 93.56 328 ASP A C 1
ATOM 2611 O O . ASP A 1 328 ? 16.979 22.011 6.890 1.00 93.56 328 ASP A O 1
ATOM 2615 N N . ASN A 1 329 ? 15.776 22.942 5.242 1.00 93.56 329 ASN A N 1
ATOM 2616 C CA . ASN A 1 329 ? 14.825 23.597 6.144 1.00 93.56 329 ASN A CA 1
ATOM 2617 C C . ASN A 1 329 ? 14.039 22.582 6.988 1.00 93.56 329 ASN A C 1
ATOM 2619 O O . ASN A 1 329 ? 13.902 22.749 8.201 1.00 93.56 329 ASN A O 1
ATOM 2623 N N . ILE A 1 330 ? 13.538 21.506 6.374 1.00 91.88 330 ILE A N 1
ATOM 2624 C CA . ILE A 1 330 ? 12.825 20.438 7.092 1.00 91.88 330 ILE A CA 1
ATOM 2625 C C . ILE A 1 330 ? 13.763 19.744 8.083 1.00 91.88 330 ILE A C 1
ATOM 2627 O O . ILE A 1 330 ? 13.364 19.468 9.219 1.00 91.88 330 ILE A O 1
ATOM 2631 N N . HIS A 1 331 ? 15.012 19.488 7.689 1.00 92.31 331 HIS A N 1
ATOM 2632 C CA . HIS A 1 331 ? 16.019 18.912 8.569 1.00 92.31 331 HIS A CA 1
ATOM 2633 C C . HIS A 1 331 ? 16.271 19.815 9.781 1.00 92.31 331 HIS A C 1
ATOM 2635 O O . HIS A 1 331 ? 16.224 19.341 10.918 1.00 92.31 331 HIS A O 1
ATOM 2641 N N . GLN A 1 332 ? 16.443 21.121 9.565 1.00 90.94 332 GLN A N 1
ATOM 2642 C CA . GLN A 1 332 ? 16.651 22.097 10.631 1.00 90.94 332 GLN A CA 1
ATOM 2643 C C . GLN A 1 332 ? 15.457 22.156 11.594 1.00 90.94 332 GLN A C 1
ATOM 2645 O O . GLN A 1 332 ? 15.649 22.085 12.808 1.00 90.94 332 GLN A O 1
ATOM 2650 N N . VAL A 1 333 ? 14.224 22.194 11.075 1.00 91.81 333 VAL A N 1
ATOM 2651 C CA . VAL A 1 333 ? 13.002 22.162 11.896 1.00 91.81 333 VAL A CA 1
ATOM 2652 C C . VAL A 1 333 ? 12.913 20.860 12.693 1.00 91.81 333 VAL A C 1
ATOM 2654 O O . VAL A 1 333 ? 12.653 20.898 13.894 1.00 91.81 333 VAL A O 1
ATOM 2657 N N . SER A 1 334 ? 13.187 19.707 12.075 1.00 88.44 334 SER A N 1
ATOM 2658 C CA . SER A 1 334 ? 13.204 18.412 12.769 1.00 88.44 334 SER A CA 1
ATOM 2659 C C . SER A 1 334 ? 14.240 18.387 13.897 1.00 88.44 334 SER A C 1
ATOM 2661 O O . SER A 1 334 ? 13.952 17.892 14.987 1.00 88.44 334 SER A O 1
ATOM 2663 N N . VAL A 1 335 ? 15.443 18.916 13.666 1.00 90.19 335 VAL A N 1
ATOM 2664 C CA . VAL A 1 335 ? 16.486 19.013 14.698 1.00 90.19 335 VAL A CA 1
ATOM 2665 C C . VAL A 1 335 ? 16.041 19.941 15.830 1.00 90.19 335 VAL A C 1
ATOM 2667 O O . VAL A 1 335 ? 16.154 19.562 16.995 1.00 90.19 335 VAL A O 1
ATOM 2670 N N . SER A 1 336 ? 15.463 21.107 15.521 1.00 88.12 336 SER A N 1
ATOM 2671 C CA . SER A 1 336 ? 14.934 22.035 16.530 1.00 88.12 336 SER A CA 1
ATOM 2672 C C . SER A 1 336 ? 13.803 21.427 17.361 1.00 88.12 336 SER A C 1
ATOM 2674 O O . SER A 1 336 ? 13.798 21.599 18.578 1.00 88.12 336 SER A O 1
ATOM 2676 N N . VAL A 1 337 ? 12.883 20.681 16.741 1.00 89.75 337 VAL A N 1
ATOM 2677 C CA . VAL A 1 337 ? 11.788 19.984 17.438 1.00 89.75 337 VAL A CA 1
ATOM 2678 C C . VAL A 1 337 ? 12.333 18.903 18.370 1.00 89.75 337 VAL A C 1
ATOM 2680 O O . VAL A 1 337 ? 11.917 18.831 19.525 1.00 89.75 337 VAL A O 1
ATOM 2683 N N . ARG A 1 338 ? 13.302 18.095 17.914 1.00 89.19 338 ARG A N 1
ATOM 2684 C CA . ARG A 1 338 ? 13.955 17.092 18.774 1.00 89.19 338 ARG A CA 1
ATOM 2685 C C . ARG A 1 338 ? 14.680 17.745 19.946 1.00 89.19 338 ARG A C 1
ATOM 2687 O O . ARG A 1 338 ? 14.549 17.275 21.069 1.00 89.19 338 ARG A O 1
ATOM 2694 N N . TYR A 1 339 ? 15.404 18.835 19.708 1.00 86.62 339 TYR A N 1
ATOM 2695 C CA . TYR A 1 339 ? 16.113 19.557 20.763 1.00 86.62 339 TYR A CA 1
ATOM 2696 C C . TYR A 1 339 ? 15.145 20.147 21.802 1.00 86.62 339 TYR A C 1
ATOM 2698 O O . TYR A 1 339 ? 15.374 20.017 23.001 1.00 86.62 339 TYR A O 1
ATOM 2706 N N . TRP A 1 340 ? 14.015 20.707 21.357 1.00 78.69 340 TRP A N 1
ATOM 2707 C CA . TRP A 1 340 ? 12.941 21.176 22.240 1.00 78.69 340 TRP A CA 1
ATOM 2708 C C . TRP A 1 340 ? 12.303 20.054 23.066 1.00 78.69 340 TRP A C 1
ATOM 2710 O O . TRP A 1 340 ? 11.978 20.272 24.229 1.00 78.69 340 TRP A O 1
ATOM 2720 N N . ALA A 1 341 ? 12.141 18.862 22.489 1.00 77.19 341 ALA A N 1
ATOM 2721 C CA . ALA A 1 341 ? 11.629 17.698 23.208 1.00 77.19 341 ALA A CA 1
ATOM 2722 C C . ALA A 1 341 ? 12.609 17.171 24.272 1.00 77.19 341 ALA A C 1
ATOM 2724 O O . ALA A 1 341 ? 12.165 16.635 25.275 1.00 77.19 341 ALA A O 1
ATOM 2725 N N . TYR A 1 342 ? 13.921 17.338 24.078 1.00 78.00 342 TYR A N 1
ATOM 2726 C CA . TYR A 1 342 ? 14.943 16.955 25.063 1.00 78.00 342 TYR A CA 1
ATOM 2727 C C . TYR A 1 342 ? 15.073 17.935 26.242 1.00 78.00 342 TYR A C 1
ATOM 2729 O O . TYR A 1 342 ? 15.590 17.563 27.291 1.00 78.00 342 TYR A O 1
ATOM 2737 N N . LEU A 1 343 ? 14.655 19.190 26.063 1.00 73.19 343 LEU A N 1
ATOM 2738 C CA . LEU A 1 343 ? 14.745 20.259 27.069 1.00 73.19 343 LEU A CA 1
ATOM 2739 C C . LEU A 1 343 ? 13.523 20.351 27.995 1.00 73.19 343 LEU A C 1
ATOM 2741 O O . LEU A 1 343 ? 13.533 21.155 28.928 1.00 73.19 343 LEU A O 1
ATOM 2745 N N . LYS A 1 344 ? 12.478 19.569 27.725 1.00 59.03 344 LYS A N 1
ATOM 2746 C CA . LYS A 1 344 ? 11.211 19.543 28.456 1.00 59.03 344 LYS A CA 1
ATOM 2747 C C . LYS A 1 344 ? 11.067 18.213 29.178 1.00 59.03 344 LYS A C 1
ATOM 2749 O O . LYS A 1 344 ? 10.534 18.238 30.308 1.00 59.03 344 LYS A O 1
#

Organism: Hippocampus comes (NCBI:txid109280)

Secondary structure (DSSP, 8-state):
-----------------------------------------------------PPPPPP---------------------HHHHHHHHHHHHHHHHHHHHHHHHHHHHHHHSS-TTS-HHHHHHHHHHHHHHHHHHHHHHHHHHHHHHHHHHHHHHHHHHHHHHHHHHHHHHHHHHHHHHHHHHHHHHHHHHHHHHHHHHHHHHHHHHHHHHHHHHHHHHHHHHHHHHHHHHHHHHHHHHHHHHHHHHHHHHHHHHTS----TTSGGGSTTS-S-HHHHHHHHHHHHHHHHHHHH-HHHHHHHHHHHHHHHHHHHHHHHHHHHHHHHHHHHHHHHHHHHHHH--

Foldseek 3Di:
DDDDDDDDDDDDDDDDDDDDDDDDDDDDDDDDDDDDDDDDDDDDDDDDDDDDDDDDDDDDDPPPPPPPPPPPPDPPPPPPPVVVVVVVVVVVVVVVVVVVVCVVVVVVVLVPDPPPDPVVVVVVVVVVVVVVVVVVVVVVVVVVVVVVVVVVVVVVVVVVVVVVVVVVVVVVVVVVVVVVVVVVVVVVVVVVVVVVVVVVVVVVVVVVVVVVVVVVVVVVVVVVVVVVVVVVVVVVVVVVVVVVVVVVVVVVVVCVVDDDDDPPPPVPPVVPVVDVVVVVVVVVVVVVVVCCVVVPVVVVVVVVVVVVVVVVVVVVVVVVVVVVVVVVVVVVVVVVVVVVVVVD

InterPro domains:
  IPR026186 Protein POF1B [PTHR22546] (66-254)
  IPR056240 POF1B, helix-loop-helix domain [PF24617] (107-146)

Sequence (344 aa):
LSQSLSRNSCLIASDSIVTLNASATSKTLTLCFQEEDEEAVEVEEVEIVNVIQQKPPPPAIEKISRTEVKTDLSEATKMDTRYFAALLADVYRKNCDIHSCISEHVEDVEAMLPKGATELTKQQIRYLLQTRLTADKSMRLLLSTFSSLREELLHMSEDLRRLESEKEALERDLAFKVDQARQYDSLLEEVRENNRQLQVSLKETTSSQRALESQLMSARNVDSSRDFRMRELEGRIRALEKENEILRQKVAGHLRSGLRSGLLTLGKLTRFCASPSFQTQITRLQTEITTERTSSASEKTLQLKISELLAMLEQRQTTITRQEEVCDNIHQVSVSVRYWAYLK

Radius of gyration: 57.33 Å; chains: 1; bounding box: 121×71×173 Å

pLDDT: mean 74.26, std 25.24, range [26.59, 98.75]